Protein AF-A0A8C0MX47-F1 (afdb_monomer)

Foldseek 3Di:
DDDDDDDPPVVVVVVVVVVVVPPPPLPAQDCVLAQAAFFADFFDPDDAAAPALRVLRVHWRGDNLQLVLLPDCQRPVASEHPQQVHDADPQLSLLSSLVSSCQRTPSLQRLQWDADPDPRGRIAGAAQAAEQVSLQSNCVSQQAPKDQALEQQDDFDCPVVYGHRDPPTDIDGPCVSQVDSQSNVCRHHPRSHGHADADADDDSVLSSVSSSCVSVVHDDDDRPHHHDDDRSPPRDD

Solvent-accessible surface area (backbone atoms only — not comparable to full-atom values): 13364 Å² total; per-residue (Å²): 141,83,89,86,90,80,74,69,67,66,56,58,56,53,58,58,52,58,65,64,69,62,64,75,77,72,75,68,56,54,68,81,36,49,76,32,58,68,65,40,90,67,47,52,95,75,68,64,66,32,93,45,63,55,93,32,30,92,56,29,15,30,41,53,68,53,38,56,34,56,74,40,79,64,17,77,89,73,33,45,50,73,44,61,50,48,85,54,46,69,71,26,50,51,46,59,38,43,50,48,37,48,72,44,18,43,24,62,51,31,76,25,55,41,81,42,101,48,100,78,33,52,40,44,60,42,54,40,37,31,19,37,68,59,38,45,50,45,39,61,48,27,35,84,30,50,33,54,65,48,42,73,74,58,82,60,34,50,90,82,69,35,54,33,70,37,88,96,54,59,70,38,41,31,41,80,58,24,80,43,36,52,48,39,52,21,30,33,56,70,36,30,27,30,71,28,86,12,81,46,81,43,53,72,64,34,47,45,50,51,31,32,30,54,74,72,75,40,80,89,82,64,68,86,44,66,16,56,53,68,58,85,70,70,77,63,134

Secondary structure (DSSP, 8-state):
----SSSSHHHHHHHHHHHHS-----PPP-GGGSS----STTB-SS----SSSGGGTTS-SB-HHHHHHHTSSEETTTTEES-BTBPPPHHHHHHHHHHHHHHHH-TT-GGGEEEEEETTEEEEE--EEE-HHHHHHHHHHHTTSEES-S-SSS--B-TTSS-BPPTT---EEHHHH-SSHHHHHHHTTTSSEEE-------SHHHHHHHHHHHHTT----STTS--S---TTTS--

Nearest PDB structures (foldseek):
  4kn2-assembly1_A  TM=9.547E-01  e=7.426E-31  Homo sapiens
  4lrh-assembly4_D  TM=9.249E-01  e=1.023E-27  Homo sapiens
  5jka-assembly2_A  TM=9.043E-01  e=1.602E-23  Homo sapiens
  4kmx-assembly1_A  TM=8.209E-01  e=1.414E-23  Homo sapiens
  4km7-assembly2_B  TM=8.304E-01  e=2.997E-22  Homo sapiens

Sequence (237 aa):
MDGHGLASDTMLLAWVAALWGAQSRIPGPRMDLLNICMDTKHHKTKPFSPTQCTPWRKKACCTVSTSQELHKDTSRLYNFTWDHCGKMEPACKRHFIQDNCLYECSPNLGPWIQEVNQSWRKERILHVPLCREDCEQWWQDCRTSYTCKSNWHRGWNWTSGVNKCPARTTCRTYEAYFPTPAALCEGIWDHSYKFDPAQGNPNEEVVRFYAGARNAGVMPQGIENPCVSCVLQIMWP

InterPro domains:
  IPR004269 Folate receptor [PTHR10517] (11-198)
  IPR018143 Folate receptor-like [PF03024] (37-197)

Organism: Canis lupus familiaris (NCBI:txid9615)

pLDDT: mean 75.38, std 19.86, range [32.97, 98.44]

Structure (mmCIF, N/CA/C/O backbone):
data_AF-A0A8C0MX47-F1
#
_entry.id   AF-A0A8C0MX47-F1
#
loop_
_atom_site.group_PDB
_atom_site.id
_atom_site.type_symbol
_atom_site.label_atom_id
_atom_site.label_alt_id
_atom_site.label_comp_id
_atom_site.label_asym_id
_atom_site.label_entity_id
_atom_site.label_seq_id
_atom_site.pdbx_PDB_ins_code
_atom_site.Cartn_x
_atom_site.Cartn_y
_atom_site.Cartn_z
_atom_site.occupancy
_atom_site.B_iso_or_equiv
_atom_site.auth_seq_id
_atom_site.auth_comp_id
_atom_site.auth_asym_id
_atom_site.auth_atom_id
_atom_site.pdbx_PDB_model_num
ATOM 1 N N . MET A 1 1 ? 37.010 -42.514 -68.441 1.00 37.75 1 MET A N 1
ATOM 2 C CA . MET A 1 1 ? 35.546 -42.711 -68.359 1.00 37.75 1 MET A CA 1
ATOM 3 C C . MET A 1 1 ? 35.206 -42.650 -66.893 1.00 37.75 1 MET A C 1
ATOM 5 O O . MET A 1 1 ? 35.122 -43.659 -66.207 1.00 37.75 1 MET A O 1
ATOM 9 N N . ASP A 1 2 ? 35.180 -41.408 -66.437 1.00 38.22 2 ASP A N 1
ATOM 10 C CA . ASP A 1 2 ? 34.853 -40.979 -65.092 1.00 38.22 2 ASP A CA 1
ATOM 11 C C . ASP A 1 2 ? 33.337 -40.886 -64.939 1.00 38.22 2 ASP A C 1
ATOM 13 O O . ASP A 1 2 ? 32.630 -40.636 -65.917 1.00 38.22 2 ASP A O 1
ATOM 17 N N . GLY A 1 3 ? 32.862 -40.990 -63.697 1.00 42.44 3 GLY A N 1
ATOM 18 C CA . GLY A 1 3 ? 31.619 -40.324 -63.317 1.00 42.44 3 GLY A CA 1
ATOM 19 C C . GLY A 1 3 ? 30.583 -41.169 -62.589 1.00 42.44 3 GLY A C 1
ATOM 20 O O . GLY A 1 3 ? 29.439 -41.197 -63.017 1.00 42.44 3 GLY A O 1
ATOM 21 N N . HIS A 1 4 ? 30.921 -41.768 -61.447 1.00 44.41 4 HIS A N 1
ATOM 22 C CA . HIS A 1 4 ? 29.909 -42.098 -60.438 1.00 44.41 4 HIS A CA 1
ATOM 23 C C . HIS A 1 4 ? 30.460 -41.837 -59.039 1.00 44.41 4 HIS A C 1
ATOM 25 O O . HIS A 1 4 ? 31.264 -42.608 -58.530 1.00 44.41 4 HIS A O 1
ATOM 31 N N . GLY A 1 5 ? 30.007 -40.751 -58.412 1.00 49.03 5 GLY A N 1
ATOM 32 C CA . GLY A 1 5 ? 30.217 -40.539 -56.981 1.00 49.03 5 GLY A CA 1
ATOM 33 C C . GLY A 1 5 ? 30.483 -39.092 -56.616 1.00 49.03 5 GLY A C 1
ATOM 34 O O . GLY A 1 5 ? 31.607 -38.775 -56.273 1.00 49.03 5 GLY A O 1
ATOM 35 N N . LEU A 1 6 ? 29.474 -38.217 -56.703 1.00 47.56 6 LEU A N 1
ATOM 36 C CA . LEU A 1 6 ? 29.512 -36.891 -56.054 1.00 47.56 6 LEU A CA 1
ATOM 37 C C . LEU A 1 6 ? 28.140 -36.188 -55.962 1.00 47.56 6 LEU A C 1
ATOM 39 O O . LEU A 1 6 ? 28.082 -34.991 -55.705 1.00 47.56 6 LEU A O 1
ATOM 43 N N . ALA A 1 7 ? 27.024 -36.902 -56.162 1.00 49.19 7 ALA A N 1
ATOM 44 C CA . ALA A 1 7 ? 25.687 -36.290 -56.146 1.00 49.19 7 ALA A CA 1
ATOM 45 C C . ALA A 1 7 ? 24.857 -36.592 -54.882 1.00 49.19 7 ALA A C 1
ATOM 47 O O . ALA A 1 7 ? 23.882 -35.894 -54.628 1.00 49.19 7 ALA A O 1
ATOM 48 N N . SER A 1 8 ? 25.216 -37.607 -54.083 1.00 47.72 8 SER A N 1
ATOM 49 C CA . SER A 1 8 ? 24.382 -38.030 -52.941 1.00 47.72 8 SER A CA 1
ATOM 50 C C . SER A 1 8 ? 24.796 -37.416 -51.598 1.00 47.72 8 SER A C 1
ATOM 52 O O . SER A 1 8 ? 23.953 -37.280 -50.715 1.00 47.72 8 SER A O 1
ATOM 54 N N . ASP A 1 9 ? 26.061 -37.013 -51.445 1.00 47.75 9 ASP A N 1
ATOM 55 C CA . ASP A 1 9 ? 26.598 -36.493 -50.174 1.00 47.75 9 ASP A CA 1
ATOM 56 C C . ASP A 1 9 ? 26.332 -34.992 -49.971 1.00 47.75 9 ASP A C 1
ATOM 58 O O . ASP A 1 9 ? 26.238 -34.500 -48.847 1.00 47.75 9 ASP A O 1
ATOM 62 N N . THR A 1 10 ? 26.135 -34.248 -51.060 1.00 47.66 10 THR A N 1
ATOM 63 C CA . THR A 1 10 ? 25.804 -32.817 -51.013 1.00 47.66 10 THR A CA 1
ATOM 64 C C . THR A 1 10 ? 24.350 -32.561 -50.618 1.00 47.66 10 THR A C 1
ATOM 66 O O . THR A 1 10 ? 24.067 -31.531 -50.008 1.00 47.66 10 THR A O 1
ATOM 69 N N . MET A 1 11 ? 23.428 -33.497 -50.883 1.00 47.53 11 MET A N 1
ATOM 70 C CA . MET A 1 11 ? 22.043 -33.375 -50.412 1.00 47.53 11 MET A CA 1
ATOM 71 C C . MET A 1 11 ? 21.935 -33.598 -48.901 1.00 47.53 11 MET A C 1
ATOM 73 O O . MET A 1 11 ? 21.255 -32.822 -48.242 1.00 47.53 11 MET A O 1
ATOM 77 N N . LEU A 1 12 ? 22.62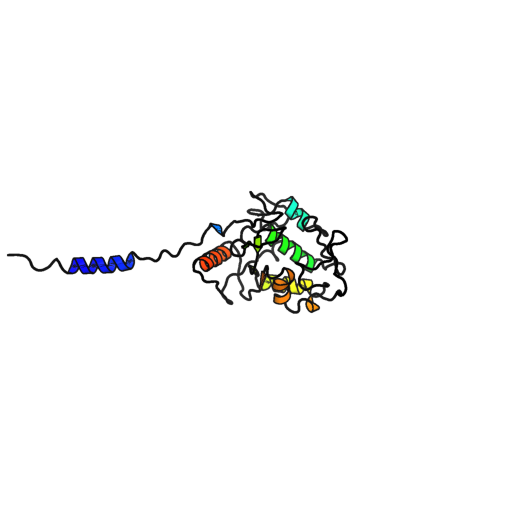2 -34.589 -48.324 1.00 47.66 12 LEU A N 1
ATOM 78 C CA . LEU A 1 12 ? 22.519 -34.905 -46.889 1.00 47.66 12 LEU A CA 1
ATOM 79 C C . LEU A 1 12 ? 23.051 -33.785 -45.981 1.00 47.66 12 LEU A C 1
ATOM 81 O O . LEU A 1 12 ? 22.435 -33.489 -44.957 1.00 47.66 12 LEU A O 1
ATOM 85 N N . LEU A 1 13 ? 24.120 -33.089 -46.378 1.00 45.38 13 LEU A N 1
ATOM 86 C CA . LEU A 1 13 ? 24.657 -31.958 -45.608 1.00 45.38 13 LEU A CA 1
ATOM 87 C C . LEU A 1 13 ? 23.742 -30.718 -45.632 1.00 45.38 13 LEU A C 1
ATOM 89 O O . LEU A 1 13 ? 23.739 -29.939 -44.677 1.00 45.38 13 LEU A O 1
ATOM 93 N N . ALA A 1 14 ? 22.910 -30.557 -46.667 1.00 46.16 14 ALA A N 1
ATOM 94 C CA . ALA A 1 14 ? 21.944 -29.460 -46.748 1.00 46.16 14 ALA A CA 1
ATOM 95 C C . ALA A 1 14 ? 20.752 -29.640 -45.783 1.00 46.16 14 ALA A C 1
ATOM 97 O O . ALA A 1 14 ? 20.232 -28.654 -45.258 1.00 46.16 14 ALA A O 1
ATOM 98 N N . TRP A 1 15 ? 20.354 -30.883 -45.484 1.00 40.69 15 TRP A N 1
ATOM 99 C CA . TRP A 1 15 ? 19.255 -31.169 -44.549 1.00 40.69 15 TRP A CA 1
ATOM 100 C C . TRP A 1 15 ? 19.654 -30.985 -43.078 1.00 40.69 15 TRP A C 1
ATOM 102 O O . TRP A 1 15 ? 18.843 -30.512 -42.282 1.00 40.69 15 TRP A O 1
ATOM 112 N N . VAL A 1 16 ? 20.907 -31.275 -42.709 1.00 47.09 16 VAL A N 1
ATOM 113 C CA . VAL A 1 16 ? 21.393 -31.076 -41.328 1.00 47.09 16 VAL A CA 1
ATOM 114 C C . VAL A 1 16 ? 21.589 -29.584 -41.015 1.00 47.09 16 VAL A C 1
ATOM 116 O O . VAL A 1 16 ? 21.262 -29.134 -39.919 1.00 47.09 16 VAL A O 1
ATOM 119 N N . ALA A 1 17 ? 22.019 -28.778 -41.994 1.00 45.94 17 ALA A N 1
ATOM 120 C CA . ALA A 1 17 ? 22.137 -27.326 -41.832 1.00 45.94 17 ALA A CA 1
ATOM 121 C C . ALA A 1 17 ? 20.769 -26.621 -41.702 1.00 45.94 17 ALA A C 1
ATOM 123 O O . ALA A 1 17 ? 20.643 -25.645 -40.959 1.00 45.94 17 ALA A O 1
ATOM 124 N N . ALA A 1 18 ? 19.723 -27.137 -42.359 1.00 45.03 18 ALA A N 1
ATOM 125 C CA . ALA A 1 18 ? 18.362 -26.609 -42.238 1.00 45.03 18 ALA A CA 1
ATOM 126 C C . ALA A 1 18 ? 17.734 -26.865 -40.852 1.00 45.03 18 ALA A C 1
ATOM 128 O O . ALA A 1 18 ? 16.907 -26.073 -40.402 1.00 45.03 18 ALA A O 1
ATOM 129 N N . LEU A 1 19 ? 18.166 -27.915 -40.142 1.00 42.53 19 LEU A N 1
ATOM 130 C CA . LEU A 1 19 ? 17.715 -28.222 -38.778 1.00 42.53 19 LEU A CA 1
ATOM 131 C C . LEU A 1 19 ? 18.460 -27.425 -37.691 1.00 42.53 19 LEU A C 1
ATOM 133 O O . LEU A 1 19 ? 17.925 -27.265 -36.597 1.00 42.53 19 LEU A O 1
ATOM 137 N N . TRP A 1 20 ? 19.636 -26.857 -37.989 1.00 39.84 20 TRP A N 1
ATOM 138 C CA . TRP A 1 20 ? 20.325 -25.902 -37.100 1.00 39.84 20 TRP A CA 1
ATOM 139 C C . TRP A 1 20 ? 20.016 -24.427 -37.398 1.00 39.84 20 TRP A C 1
ATOM 141 O O . TRP A 1 20 ? 20.212 -23.575 -36.534 1.00 39.84 20 TRP A O 1
ATOM 151 N N . GLY A 1 21 ? 19.492 -24.106 -38.586 1.00 37.97 21 GLY A N 1
ATOM 152 C CA . 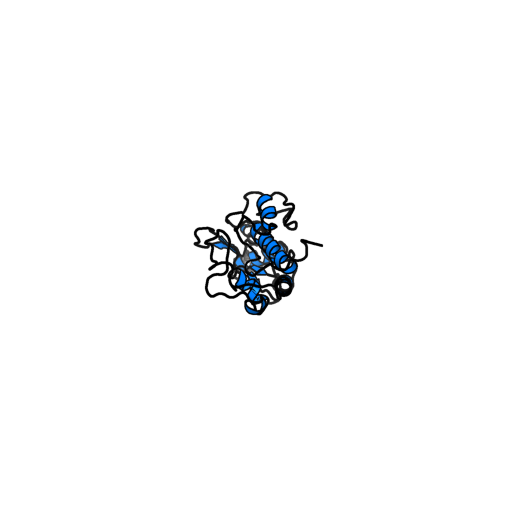GLY A 1 21 ? 19.060 -22.748 -38.942 1.00 37.97 21 GLY A CA 1
ATOM 153 C C . GLY A 1 21 ? 17.737 -22.315 -38.297 1.00 37.97 21 GLY A C 1
ATOM 154 O O . GLY A 1 21 ? 17.448 -21.121 -38.217 1.00 37.97 21 GLY A O 1
ATOM 155 N N . ALA A 1 22 ? 16.950 -23.265 -37.790 1.00 43.25 22 ALA A N 1
ATOM 156 C CA . ALA A 1 22 ? 15.741 -23.008 -37.019 1.00 43.25 22 ALA A CA 1
ATOM 157 C C . ALA A 1 22 ? 16.049 -22.978 -35.515 1.00 43.25 22 ALA A C 1
ATOM 159 O O . ALA A 1 22 ? 15.420 -23.672 -34.720 1.00 43.25 22 ALA A O 1
ATOM 160 N N . GLN A 1 23 ? 17.006 -22.143 -35.098 1.00 43.66 23 GLN A N 1
ATOM 161 C CA . GLN A 1 23 ? 16.988 -21.669 -33.721 1.00 43.66 23 GLN A CA 1
ATOM 162 C C . GLN A 1 23 ? 15.690 -20.873 -33.582 1.00 43.66 23 GLN A C 1
ATOM 164 O O . GLN A 1 23 ? 15.600 -19.739 -34.060 1.00 43.66 23 GLN A O 1
ATOM 169 N N . SER A 1 24 ? 14.663 -21.487 -32.986 1.00 38.56 24 SER A N 1
ATOM 170 C CA . SER A 1 24 ? 13.480 -20.787 -32.500 1.00 38.56 24 SER A CA 1
ATOM 171 C C . SER A 1 24 ? 13.981 -19.526 -31.814 1.00 38.56 24 SER A C 1
ATOM 173 O O . SER A 1 24 ? 14.659 -19.609 -30.787 1.00 38.56 24 SER A O 1
ATOM 175 N N . ARG A 1 25 ? 13.744 -18.360 -32.427 1.00 42.81 25 ARG A N 1
ATOM 176 C CA . ARG A 1 25 ? 14.038 -17.081 -31.790 1.00 42.81 25 ARG A CA 1
ATOM 177 C C . ARG A 1 25 ? 13.108 -17.025 -30.593 1.00 42.81 25 ARG A C 1
ATOM 179 O O . ARG A 1 25 ? 11.962 -16.615 -30.739 1.00 42.81 25 ARG A O 1
ATOM 186 N N . ILE A 1 26 ? 13.576 -17.490 -29.438 1.00 45.94 26 ILE A N 1
ATOM 187 C CA . ILE A 1 26 ? 12.956 -17.151 -28.166 1.00 45.94 26 ILE A CA 1
ATOM 188 C C . ILE A 1 26 ? 12.939 -15.623 -28.181 1.00 45.94 26 ILE A C 1
ATOM 190 O O . ILE A 1 26 ? 14.017 -15.025 -28.295 1.00 45.94 26 ILE A O 1
ATOM 194 N N . PRO A 1 27 ? 11.762 -14.973 -28.195 1.00 43.31 27 PRO A N 1
ATOM 195 C CA . PRO A 1 27 ? 11.710 -13.527 -28.126 1.00 43.31 27 PRO A CA 1
ATOM 196 C C . PRO A 1 27 ? 12.496 -13.129 -26.880 1.00 43.31 27 PRO A C 1
ATOM 198 O O . PRO A 1 27 ? 12.182 -13.589 -25.782 1.00 43.31 27 PRO A O 1
ATOM 201 N N . GLY A 1 28 ? 13.559 -12.340 -27.051 1.00 48.31 28 GLY A N 1
ATOM 202 C CA . GLY A 1 28 ? 14.305 -11.812 -25.912 1.00 48.31 28 GLY A CA 1
ATOM 203 C C . GLY A 1 28 ? 13.355 -11.095 -24.940 1.00 48.31 28 GLY A C 1
ATOM 204 O O . GLY A 1 28 ? 12.258 -10.690 -25.348 1.00 48.31 28 GLY A O 1
ATOM 205 N N . PRO A 1 29 ? 13.731 -10.934 -23.657 1.00 47.16 29 PRO A N 1
ATOM 206 C CA . PRO A 1 29 ? 12.912 -10.200 -22.700 1.00 47.16 29 PRO A CA 1
ATOM 207 C C . PRO A 1 29 ? 12.562 -8.839 -23.298 1.00 47.16 29 PRO A C 1
ATOM 209 O O . PRO A 1 29 ? 13.426 -8.102 -23.782 1.00 47.16 29 PRO A O 1
ATOM 212 N N . ARG A 1 30 ? 11.265 -8.547 -23.342 1.00 50.47 30 ARG A N 1
ATOM 213 C CA . ARG A 1 30 ? 10.762 -7.346 -23.991 1.00 50.47 30 ARG A CA 1
ATOM 214 C C . ARG A 1 30 ? 11.125 -6.185 -23.062 1.00 50.47 30 ARG A C 1
ATOM 216 O O . ARG A 1 30 ? 10.677 -6.107 -21.920 1.00 50.47 30 ARG A O 1
ATOM 223 N N . MET A 1 31 ? 12.060 -5.351 -23.518 1.00 51.78 31 MET A N 1
ATOM 224 C CA . MET A 1 31 ? 12.597 -4.214 -22.756 1.00 51.78 31 MET A CA 1
ATOM 225 C C . MET A 1 31 ? 11.537 -3.132 -22.483 1.00 51.78 31 MET A C 1
ATOM 227 O O . MET A 1 31 ? 11.804 -2.210 -21.722 1.00 51.78 31 MET A O 1
ATOM 231 N N . ASP A 1 32 ? 10.351 -3.249 -2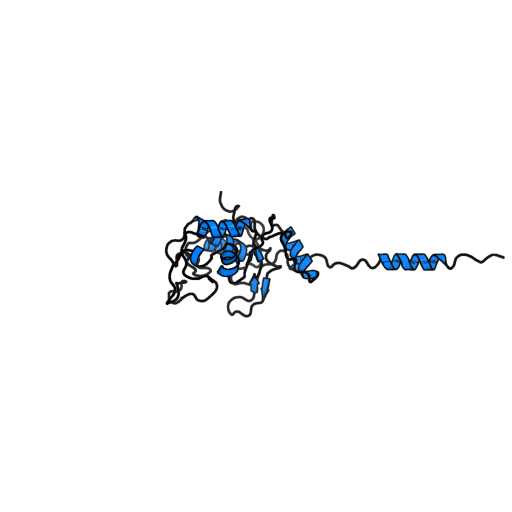3.085 1.00 63.88 32 ASP A N 1
ATOM 232 C CA . ASP A 1 32 ? 9.178 -2.386 -22.915 1.00 63.88 32 ASP A CA 1
ATOM 233 C C . ASP A 1 32 ? 8.450 -2.580 -21.572 1.00 63.88 32 ASP A C 1
ATOM 235 O O . ASP A 1 32 ? 7.684 -1.706 -21.193 1.00 63.88 32 ASP A O 1
ATOM 239 N N . LEU A 1 33 ? 8.690 -3.672 -20.833 1.00 64.88 33 LEU A N 1
ATOM 240 C CA . LEU A 1 33 ? 8.148 -3.886 -19.476 1.00 64.88 33 LEU A CA 1
ATOM 241 C C . LEU A 1 33 ? 9.129 -3.497 -18.360 1.00 64.88 33 LEU A C 1
ATOM 243 O O . LEU A 1 33 ? 8.779 -3.492 -17.180 1.00 64.88 33 LEU A O 1
ATOM 247 N N . LEU A 1 34 ? 10.371 -3.184 -18.723 1.00 66.19 34 LEU A N 1
ATOM 248 C CA . LEU A 1 34 ? 11.392 -2.685 -17.812 1.00 66.19 34 LEU A CA 1
ATOM 249 C C . LEU A 1 34 ? 11.414 -1.165 -17.893 1.00 66.19 34 LEU A C 1
ATOM 251 O O . LEU A 1 34 ? 11.368 -0.594 -18.976 1.00 66.19 34 LEU A O 1
ATOM 255 N N . ASN A 1 35 ? 11.610 -0.505 -16.755 1.00 72.25 35 ASN A N 1
ATOM 256 C CA . ASN A 1 35 ? 11.810 0.940 -16.701 1.00 72.25 35 ASN A CA 1
ATOM 257 C C . ASN A 1 35 ? 10.606 1.769 -17.163 1.00 72.25 35 ASN A C 1
ATOM 259 O O . ASN A 1 35 ? 10.786 2.852 -17.725 1.00 72.25 35 ASN A O 1
ATOM 263 N N . ILE A 1 36 ? 9.403 1.266 -16.903 1.00 77.19 36 ILE A N 1
ATOM 264 C CA . ILE A 1 36 ? 8.151 1.945 -17.222 1.00 77.19 36 ILE A CA 1
ATOM 265 C C . ILE A 1 36 ? 7.455 2.425 -15.958 1.00 77.19 36 ILE A C 1
ATOM 267 O O . ILE A 1 36 ? 7.529 1.798 -14.901 1.00 77.19 36 ILE A O 1
ATOM 271 N N . CYS A 1 37 ? 6.778 3.558 -16.089 1.00 80.62 37 CYS A N 1
ATOM 272 C CA . CYS A 1 37 ? 5.932 4.121 -15.054 1.00 80.62 37 CYS A CA 1
ATOM 273 C C . CYS A 1 37 ? 4.479 3.901 -15.457 1.00 80.62 37 CYS A C 1
ATOM 275 O O . CYS A 1 37 ? 4.102 4.231 -16.578 1.00 80.62 37 CYS A O 1
ATOM 277 N N . MET A 1 38 ? 3.691 3.354 -14.540 1.00 80.06 38 MET A N 1
ATOM 278 C CA . MET A 1 38 ? 2.239 3.237 -14.682 1.00 80.06 38 MET A CA 1
ATOM 279 C C . MET A 1 38 ? 1.583 4.613 -14.877 1.00 80.06 38 MET A C 1
ATOM 281 O O . MET A 1 38 ? 1.978 5.580 -14.223 1.00 80.06 38 MET A O 1
ATOM 285 N N . ASP A 1 39 ? 0.575 4.701 -15.750 1.00 72.94 39 ASP A N 1
ATOM 286 C CA . ASP A 1 39 ? -0.235 5.910 -15.960 1.00 72.94 39 ASP A CA 1
ATOM 287 C C . ASP A 1 39 ? -1.231 6.068 -14.802 1.00 72.94 39 ASP A C 1
ATOM 289 O O . ASP A 1 39 ? -2.410 5.688 -14.872 1.00 72.94 39 ASP A O 1
ATOM 293 N N . THR A 1 40 ? -0.731 6.603 -13.685 1.00 64.06 40 THR A N 1
ATOM 294 C CA . THR A 1 40 ? -1.570 6.996 -12.553 1.00 64.06 40 THR A CA 1
ATOM 295 C C . THR A 1 40 ? -1.334 8.436 -12.125 1.00 64.06 40 THR A C 1
ATOM 297 O O . THR A 1 40 ? -0.474 9.143 -12.646 1.00 64.06 40 THR A O 1
ATOM 300 N N . LYS A 1 41 ? -2.150 8.888 -11.170 1.00 69.12 41 LYS A N 1
ATOM 301 C CA . LYS A 1 41 ? -2.321 10.291 -10.785 1.00 69.12 41 LYS A CA 1
ATOM 302 C C . LYS A 1 41 ? -1.014 11.046 -10.486 1.00 69.12 41 LYS A C 1
ATOM 304 O O . LYS A 1 41 ? -0.997 12.261 -10.662 1.00 69.12 41 LYS A O 1
ATOM 309 N N . HIS A 1 42 ? 0.044 10.366 -10.028 1.00 71.94 42 HIS A N 1
ATOM 310 C CA . HIS A 1 42 ? 1.250 11.011 -9.485 1.00 71.94 42 HIS A CA 1
ATOM 311 C C . HIS A 1 42 ? 2.583 10.564 -10.122 1.00 71.94 42 HIS A C 1
ATOM 313 O O . HIS A 1 42 ? 3.647 10.988 -9.652 1.00 71.94 42 HIS A O 1
ATOM 319 N N . HIS A 1 43 ? 2.552 9.767 -11.198 1.00 58.66 43 HIS A N 1
ATOM 320 C CA . HIS A 1 43 ? 3.753 9.282 -11.898 1.00 58.66 43 HIS A CA 1
ATOM 321 C C . HIS A 1 43 ? 4.324 10.343 -12.869 1.00 58.66 43 HIS A C 1
ATOM 323 O O . HIS A 1 43 ? 3.604 11.120 -13.492 1.00 58.66 43 HIS A O 1
ATOM 329 N N . LYS A 1 44 ? 5.655 10.413 -12.980 1.00 58.28 44 LYS A N 1
ATOM 330 C CA . LYS A 1 44 ? 6.428 11.362 -13.806 1.00 58.28 44 LYS A CA 1
ATOM 331 C C . LYS A 1 44 ? 6.619 10.889 -15.249 1.00 58.28 44 LYS A C 1
ATOM 333 O O . LYS A 1 44 ? 6.654 9.699 -15.530 1.00 58.28 44 LYS A O 1
ATOM 338 N N . THR A 1 45 ? 6.976 11.841 -16.117 1.00 48.03 45 THR A N 1
ATOM 339 C CA . THR A 1 45 ? 7.513 11.613 -17.473 1.00 48.03 45 THR A CA 1
ATOM 340 C C . THR A 1 45 ? 9.053 11.587 -17.581 1.00 48.03 45 THR A C 1
ATOM 342 O O . THR A 1 45 ? 9.549 11.020 -18.551 1.00 48.03 45 THR A O 1
ATOM 345 N N . LYS A 1 46 ? 9.843 12.148 -16.635 1.00 35.06 46 LYS A N 1
ATOM 346 C CA . LYS A 1 46 ? 11.332 12.024 -16.594 1.00 35.06 46 LYS A CA 1
ATOM 347 C C . LYS A 1 46 ? 11.944 12.098 -15.172 1.00 35.06 46 LYS A C 1
ATOM 349 O O . LYS A 1 46 ? 11.404 12.819 -14.333 1.00 35.06 46 LYS A O 1
ATOM 354 N N . PRO A 1 47 ? 13.083 11.423 -14.882 1.00 36.19 47 PRO A N 1
ATOM 355 C CA . PRO A 1 47 ? 13.564 11.180 -13.509 1.00 36.19 47 PRO A CA 1
ATOM 356 C C . PRO A 1 47 ? 14.423 12.312 -12.897 1.00 36.19 47 PRO A C 1
ATOM 358 O O . PRO A 1 47 ? 15.214 12.940 -13.591 1.00 36.19 47 PRO A O 1
ATOM 361 N N . PHE A 1 48 ? 14.330 12.503 -11.568 1.00 44.44 48 PHE A N 1
ATOM 362 C CA . PHE A 1 48 ? 15.307 13.229 -10.724 1.00 44.44 48 PHE A CA 1
ATOM 363 C C . PHE A 1 48 ? 15.200 12.764 -9.257 1.00 44.44 48 PHE A C 1
ATOM 365 O O . PHE A 1 48 ? 14.128 12.342 -8.821 1.00 44.44 48 PHE A O 1
ATOM 372 N N . SER A 1 49 ? 16.309 12.876 -8.525 1.00 40.25 49 SER A N 1
ATOM 373 C CA . SER A 1 49 ? 16.594 12.327 -7.191 1.00 40.25 49 SER A CA 1
ATOM 374 C C . SER A 1 49 ? 15.681 12.857 -6.057 1.00 40.25 49 SER A C 1
ATOM 376 O O . SER A 1 49 ? 15.814 14.028 -5.690 1.00 40.25 49 SER A O 1
ATOM 378 N N . PRO A 1 50 ? 14.845 12.022 -5.409 1.00 49.94 50 PRO A N 1
ATOM 379 C CA . PRO A 1 50 ? 14.127 12.365 -4.188 1.00 49.94 50 PRO A CA 1
ATOM 380 C C . PRO A 1 50 ? 15.006 12.210 -2.927 1.00 49.94 50 PRO A C 1
ATOM 382 O O . PRO A 1 50 ? 15.940 11.407 -2.893 1.00 49.94 50 PRO A O 1
ATOM 385 N N . THR A 1 51 ? 14.722 13.001 -1.884 1.00 54.50 51 THR A N 1
ATOM 386 C CA . THR A 1 51 ? 15.422 12.952 -0.580 1.00 54.50 51 THR A CA 1
ATOM 387 C C . THR A 1 51 ? 14.875 11.876 0.361 1.00 54.50 51 THR A C 1
ATOM 389 O O . THR A 1 51 ? 15.576 11.446 1.269 1.00 54.50 51 THR A O 1
ATOM 392 N N . GLN A 1 52 ? 13.642 11.430 0.118 1.00 62.22 52 GLN A N 1
ATOM 393 C CA . GLN A 1 52 ? 12.922 10.364 0.819 1.00 62.22 52 GLN A CA 1
ATOM 394 C C . GLN A 1 52 ? 12.447 9.339 -0.235 1.00 62.22 52 GLN A C 1
ATOM 396 O O . GLN A 1 52 ? 12.294 9.723 -1.394 1.00 62.22 52 GLN A O 1
ATOM 401 N N . CYS A 1 53 ? 12.273 8.056 0.106 1.00 76.62 53 CYS A N 1
ATOM 402 C CA . CYS A 1 53 ? 12.261 6.936 -0.866 1.00 76.62 53 CYS A CA 1
ATOM 403 C C . CYS A 1 53 ? 13.627 6.744 -1.582 1.00 76.62 53 CYS A C 1
ATOM 405 O O . CYS A 1 53 ? 13.713 6.631 -2.808 1.00 76.62 53 CYS A O 1
ATOM 407 N N . THR A 1 54 ? 14.728 6.757 -0.823 1.00 70.25 54 THR A N 1
ATOM 408 C CA 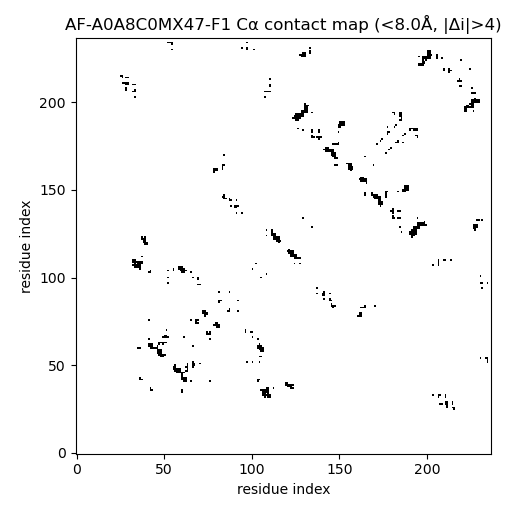. THR A 1 54 ? 16.111 6.783 -1.341 1.00 70.25 54 THR A CA 1
ATOM 409 C C . THR A 1 54 ? 16.535 5.607 -2.237 1.00 70.25 54 THR A C 1
ATOM 411 O O . THR A 1 54 ? 17.380 5.850 -3.107 1.00 70.25 54 THR A O 1
ATOM 414 N N . PRO A 1 55 ? 15.963 4.386 -2.149 1.00 73.75 55 PRO A N 1
ATOM 415 C CA . PRO A 1 55 ? 16.341 3.294 -3.050 1.00 73.75 55 PRO A CA 1
ATOM 416 C C . PRO A 1 55 ? 16.080 3.601 -4.529 1.00 73.75 55 PRO A C 1
ATOM 418 O O . PRO A 1 55 ? 16.810 3.129 -5.396 1.00 73.75 55 PRO A O 1
ATOM 421 N N . TRP A 1 56 ? 15.125 4.485 -4.831 1.00 74.31 56 TRP A N 1
ATOM 422 C CA . TRP A 1 56 ? 14.788 4.878 -6.204 1.00 74.31 56 TRP A CA 1
ATOM 423 C C . TRP A 1 56 ? 15.472 6.173 -6.657 1.00 74.31 56 TRP A C 1
ATOM 425 O O . TRP A 1 56 ? 15.155 6.729 -7.707 1.00 74.31 56 TRP A O 1
ATOM 435 N N . ARG A 1 57 ? 16.463 6.674 -5.909 1.00 68.81 57 ARG A N 1
ATOM 436 C CA . ARG A 1 57 ? 17.068 7.992 -6.163 1.00 68.81 57 ARG A CA 1
ATOM 437 C C . ARG A 1 57 ? 17.715 8.157 -7.534 1.00 68.81 57 ARG A C 1
ATOM 439 O O . ARG A 1 57 ? 17.724 9.260 -8.077 1.00 68.81 57 ARG A O 1
ATOM 446 N N . LYS A 1 58 ? 18.225 7.066 -8.104 1.00 70.06 58 LYS A N 1
ATOM 447 C CA . LYS A 1 58 ? 18.829 7.046 -9.445 1.00 70.06 58 LYS A CA 1
ATOM 448 C C . LYS A 1 58 ? 17.781 6.963 -10.559 1.00 70.06 58 LYS A C 1
ATOM 450 O O . LYS A 1 58 ? 18.017 7.472 -11.651 1.00 70.06 58 LYS A O 1
ATOM 455 N N . LYS A 1 59 ? 16.640 6.319 -10.293 1.00 75.12 59 LYS A N 1
ATOM 456 C CA . LYS A 1 59 ? 15.595 6.032 -11.278 1.00 75.12 59 LYS A CA 1
ATOM 457 C C . LYS A 1 59 ? 14.259 5.846 -10.561 1.00 75.12 59 LYS A C 1
ATOM 459 O O . LYS A 1 59 ? 14.029 4.807 -9.949 1.00 75.12 59 LYS A O 1
ATOM 464 N N . ALA A 1 60 ? 13.413 6.870 -10.627 1.00 82.88 60 ALA A N 1
ATOM 465 C CA . ALA A 1 60 ? 12.114 6.889 -9.968 1.00 82.88 60 ALA A CA 1
ATOM 466 C C . ALA A 1 60 ? 11.012 7.383 -10.902 1.00 82.88 60 ALA A C 1
ATOM 468 O O . ALA A 1 60 ? 11.213 8.340 -11.656 1.00 82.88 60 ALA A O 1
ATOM 469 N N . CYS A 1 61 ? 9.833 6.794 -10.749 1.00 86.94 61 CYS A N 1
ATOM 470 C CA . CYS A 1 61 ? 8.588 7.269 -11.331 1.00 86.94 61 CYS A CA 1
ATOM 471 C C . CYS A 1 61 ? 7.916 8.387 -10.521 1.00 86.94 61 CYS A C 1
ATOM 473 O O . CYS A 1 61 ? 7.063 9.079 -11.056 1.00 86.94 61 CYS A O 1
ATOM 475 N N . CYS A 1 62 ? 8.324 8.643 -9.277 1.00 83.88 62 CYS A N 1
ATOM 476 C CA . CYS A 1 62 ? 7.688 9.642 -8.413 1.00 83.88 62 CYS A CA 1
ATOM 477 C C . CYS A 1 62 ? 8.398 11.005 -8.425 1.00 83.88 62 CYS A C 1
ATOM 479 O O . CYS A 1 62 ? 9.608 11.121 -8.666 1.00 83.88 62 CYS A O 1
ATOM 481 N N . THR A 1 63 ? 7.656 12.072 -8.108 1.00 83.62 63 THR A N 1
ATOM 482 C CA . THR A 1 63 ? 8.219 13.415 -7.885 1.00 83.62 63 THR A CA 1
ATOM 483 C C . THR A 1 63 ? 8.822 13.610 -6.498 1.00 83.62 63 THR A C 1
ATOM 485 O O . THR A 1 63 ? 8.576 12.824 -5.592 1.00 83.62 63 THR A O 1
ATOM 488 N N . VAL A 1 64 ? 9.645 14.657 -6.333 1.00 80.56 64 VAL A N 1
ATOM 489 C CA . VAL A 1 64 ? 10.179 15.032 -5.010 1.00 80.56 64 VAL A CA 1
ATOM 490 C C . VAL A 1 64 ? 9.040 15.451 -4.082 1.00 80.56 64 VAL A C 1
ATOM 492 O O . VAL A 1 64 ? 9.035 15.072 -2.917 1.00 80.56 64 VAL A O 1
ATOM 495 N N . SER A 1 65 ? 8.051 16.192 -4.592 1.00 84.25 65 SER A N 1
ATOM 496 C CA . SER A 1 65 ? 6.864 16.539 -3.810 1.00 84.25 65 SER A CA 1
ATOM 497 C C . SER A 1 65 ? 6.050 15.295 -3.471 1.00 84.25 65 SER A C 1
ATOM 499 O O . SER A 1 65 ? 5.638 15.160 -2.325 1.00 84.25 65 SER A O 1
ATOM 501 N N . THR A 1 66 ? 5.889 14.352 -4.409 1.00 87.06 66 THR A N 1
ATOM 502 C CA . THR A 1 66 ? 5.249 13.055 -4.133 1.00 87.06 66 THR A CA 1
ATOM 503 C C . THR A 1 66 ? 5.977 12.344 -2.995 1.00 87.06 66 THR A C 1
ATOM 505 O O . THR A 1 66 ? 5.360 12.021 -1.985 1.00 87.06 66 THR A O 1
ATOM 508 N N . SER A 1 67 ? 7.298 12.162 -3.090 1.00 84.38 67 SER A N 1
ATOM 509 C CA . SER A 1 67 ? 8.038 11.440 -2.052 1.00 84.38 67 SER A CA 1
ATOM 510 C C . SER A 1 67 ? 8.006 12.140 -0.689 1.00 84.38 67 SER A C 1
ATOM 512 O O . SER A 1 67 ? 7.934 11.465 0.335 1.00 84.38 67 SER A O 1
ATOM 514 N N . GLN A 1 68 ? 7.989 13.476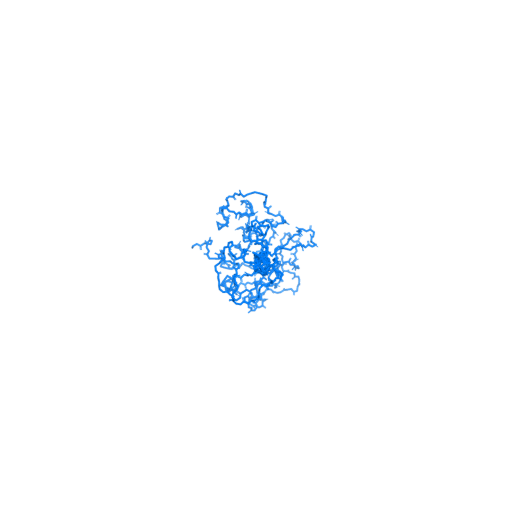 -0.645 1.00 83.94 68 GLN A N 1
ATOM 515 C CA . GLN A 1 68 ? 7.817 14.238 0.596 1.00 83.94 68 GLN A CA 1
ATOM 516 C C . GLN A 1 68 ? 6.413 14.088 1.191 1.00 83.94 68 GLN A C 1
ATOM 518 O O . GLN A 1 68 ? 6.277 13.923 2.401 1.00 83.94 68 GLN A O 1
ATOM 523 N N . GLU A 1 69 ? 5.368 14.148 0.364 1.00 86.56 69 GLU A N 1
ATOM 524 C CA . GLU A 1 69 ? 3.981 13.990 0.809 1.00 86.56 69 GLU A CA 1
ATOM 525 C C . GLU A 1 69 ? 3.701 12.587 1.352 1.00 86.56 69 GLU A C 1
ATOM 527 O O . GLU A 1 69 ? 2.897 12.453 2.271 1.00 86.56 69 GLU A O 1
ATOM 532 N N . LEU A 1 70 ? 4.352 11.547 0.821 1.00 86.75 70 LEU A N 1
ATOM 533 C CA . LEU A 1 70 ? 4.191 10.168 1.299 1.00 86.75 70 LEU A CA 1
ATOM 534 C C . LEU A 1 70 ? 4.654 9.954 2.747 1.00 86.75 70 LEU A C 1
ATOM 536 O O . LEU A 1 70 ? 4.170 9.039 3.405 1.00 86.75 70 LEU A O 1
ATOM 540 N N . HIS A 1 71 ? 5.560 10.796 3.250 1.00 85.12 71 HIS A N 1
ATOM 541 C CA . HIS A 1 71 ? 6.101 10.695 4.610 1.00 85.12 71 HIS A CA 1
ATOM 542 C C . HIS A 1 71 ? 5.321 11.542 5.629 1.00 85.12 71 HIS A C 1
ATOM 544 O O . HIS A 1 71 ? 5.681 11.587 6.803 1.00 85.12 71 HIS A O 1
ATOM 550 N N . LYS A 1 72 ? 4.256 12.237 5.205 1.00 82.25 72 LYS A N 1
ATOM 551 C CA . LYS A 1 72 ? 3.389 13.009 6.107 1.00 82.25 72 LYS A CA 1
ATOM 552 C C . LYS A 1 72 ? 2.330 12.106 6.737 1.00 82.25 72 LYS A C 1
ATOM 554 O O . LYS A 1 72 ? 1.761 11.254 6.061 1.00 82.25 72 LYS A O 1
ATOM 559 N N . ASP A 1 73 ? 1.987 12.367 8.000 1.00 71.88 73 ASP A N 1
ATOM 560 C CA . ASP A 1 73 ? 0.965 11.606 8.743 1.00 71.88 73 ASP A CA 1
ATOM 561 C C . ASP A 1 73 ? -0.408 11.589 8.059 1.00 71.88 73 ASP A C 1
ATOM 563 O O . ASP A 1 73 ? -1.147 10.611 8.143 1.00 71.88 73 ASP A O 1
ATOM 567 N N . THR A 1 74 ? -0.754 12.678 7.373 1.00 73.88 74 THR A N 1
ATOM 568 C CA . THR A 1 74 ? -1.913 12.752 6.481 1.00 73.88 74 THR A CA 1
ATOM 569 C C . THR A 1 74 ? -1.436 13.281 5.140 1.00 73.88 74 THR A C 1
ATOM 571 O O . THR A 1 74 ? -1.322 14.492 4.930 1.00 73.88 74 THR A O 1
ATOM 574 N N . SER A 1 75 ? -1.098 12.358 4.244 1.00 76.25 75 SER A N 1
ATOM 575 C CA . SER A 1 75 ? -0.627 12.702 2.907 1.00 76.25 75 SER A CA 1
ATOM 576 C C . SER A 1 75 ? -1.751 13.326 2.089 1.00 76.25 75 SER A C 1
ATOM 578 O O . SER A 1 75 ? -2.830 12.742 1.951 1.00 76.25 75 SER A O 1
ATOM 580 N N . ARG A 1 76 ? -1.490 14.482 1.468 1.00 77.69 76 ARG A N 1
ATOM 581 C CA . ARG A 1 76 ? -2.459 15.118 0.560 1.00 77.69 76 ARG A CA 1
ATOM 582 C C . ARG A 1 76 ? -2.597 14.382 -0.774 1.00 77.69 76 ARG A C 1
ATOM 584 O O . ARG A 1 76 ? -3.509 14.679 -1.541 1.00 77.69 76 ARG A O 1
ATOM 591 N N . LEU A 1 77 ? -1.715 13.420 -1.065 1.00 78.81 77 LEU A N 1
ATOM 592 C CA . LEU A 1 77 ? -1.768 12.631 -2.303 1.00 78.81 77 LEU A CA 1
ATOM 593 C C . LEU A 1 77 ? -3.058 11.814 -2.398 1.00 78.81 77 LEU A C 1
ATOM 595 O O . LEU A 1 77 ? -3.670 11.741 -3.472 1.00 78.81 77 LEU A O 1
ATOM 599 N N . TYR A 1 78 ? -3.469 11.261 -1.256 1.00 80.94 78 TYR A N 1
ATOM 600 C CA . TYR A 1 78 ? -4.615 10.367 -1.120 1.00 80.94 78 TYR A CA 1
ATOM 601 C C . TYR A 1 78 ? -5.642 10.839 -0.089 1.00 80.94 78 TYR A C 1
ATOM 603 O O . TYR A 1 78 ? -6.697 10.222 0.029 1.00 80.94 78 TYR A O 1
ATOM 611 N N . ASN A 1 79 ? -5.343 11.909 0.661 1.00 88.06 79 ASN A N 1
ATOM 612 C CA . ASN A 1 79 ? -6.092 12.316 1.854 1.00 88.06 79 ASN A CA 1
ATOM 613 C C . ASN A 1 79 ? -6.340 11.137 2.809 1.00 88.06 79 ASN A C 1
ATOM 615 O O . ASN A 1 79 ? -7.393 11.029 3.439 1.00 88.06 79 ASN A O 1
ATOM 619 N N . PHE A 1 80 ? -5.364 10.232 2.879 1.00 90.19 80 PHE A N 1
ATOM 620 C CA . PHE A 1 80 ? -5.457 9.010 3.653 1.00 90.19 80 PHE A CA 1
ATOM 621 C C . PHE A 1 80 ? -4.762 9.210 4.999 1.00 90.19 80 PHE A C 1
ATOM 623 O O . PHE A 1 80 ? -3.607 9.639 5.048 1.00 90.19 80 PHE A O 1
ATOM 630 N N . THR A 1 81 ? -5.467 8.914 6.084 1.00 92.12 81 THR A N 1
ATOM 631 C CA . THR A 1 81 ? -4.911 8.793 7.427 1.00 92.12 81 THR A CA 1
ATOM 632 C C . THR A 1 81 ? -4.712 7.323 7.766 1.00 92.12 81 THR A C 1
ATOM 634 O O . THR A 1 81 ? -5.588 6.486 7.541 1.00 92.12 81 THR A O 1
ATOM 637 N N . TRP A 1 82 ? -3.545 7.031 8.330 1.00 93.19 82 TRP A N 1
ATOM 638 C CA . TRP A 1 82 ? -3.201 5.725 8.888 1.00 93.19 82 TRP A CA 1
ATOM 639 C C . TRP A 1 82 ? -3.844 5.497 10.264 1.00 93.19 82 TRP A C 1
ATOM 641 O O . TRP A 1 82 ? -3.915 4.370 10.739 1.00 93.19 82 TRP A O 1
ATOM 651 N N . ASP A 1 83 ? -4.336 6.567 10.894 1.00 94.62 83 ASP A N 1
ATOM 652 C CA . ASP A 1 83 ? -4.768 6.590 12.290 1.00 94.62 83 ASP A CA 1
ATOM 653 C C . ASP A 1 83 ? -6.306 6.460 12.432 1.00 94.62 83 ASP A C 1
ATOM 655 O O . ASP A 1 83 ? -6.916 6.948 13.388 1.00 94.62 83 ASP A O 1
ATOM 659 N N . HIS A 1 84 ? -6.978 5.800 11.475 1.00 95.50 84 HIS A N 1
ATOM 660 C CA . HIS A 1 84 ? -8.449 5.652 11.429 1.00 95.50 84 HIS A CA 1
ATOM 661 C C . HIS A 1 84 ? -9.037 4.825 12.582 1.00 95.50 84 HIS A C 1
ATOM 663 O O . HIS A 1 84 ? -10.248 4.870 12.796 1.00 95.50 84 HIS A O 1
ATOM 669 N N . CYS A 1 85 ? -8.199 4.091 13.319 1.00 97.19 85 CYS A N 1
ATOM 670 C CA . CYS A 1 85 ? -8.560 3.337 14.522 1.00 97.19 85 CYS A CA 1
ATOM 671 C C . CYS A 1 85 ? -7.723 3.737 15.751 1.00 97.19 85 CYS A C 1
ATOM 673 O O . CYS A 1 85 ? -7.497 2.923 16.644 1.00 97.19 85 CYS A O 1
ATOM 675 N N . GLY A 1 86 ? -7.277 4.995 15.801 1.00 94.19 86 GLY A N 1
ATOM 676 C CA . GLY A 1 86 ? -6.300 5.473 16.778 1.00 94.19 86 GLY A CA 1
ATOM 677 C C . GLY A 1 86 ? -4.896 5.513 16.181 1.00 94.19 86 GLY A C 1
ATOM 678 O O . GLY A 1 86 ? -4.697 5.136 15.030 1.00 94.19 86 GLY A O 1
ATOM 679 N N . LYS A 1 87 ? -3.925 6.004 16.957 1.00 93.81 87 LYS A N 1
ATOM 680 C CA . LYS A 1 87 ? -2.550 6.192 16.483 1.00 93.81 87 LYS A CA 1
ATOM 681 C C . LYS A 1 87 ? -1.927 4.848 16.090 1.00 93.81 87 LYS A C 1
ATOM 683 O O . LYS A 1 87 ? -1.820 3.956 16.926 1.00 93.81 87 LYS A O 1
ATOM 688 N N . MET A 1 88 ? -1.503 4.727 14.838 1.00 94.25 88 MET A N 1
ATOM 689 C CA . MET A 1 88 ? -0.775 3.570 14.336 1.00 94.25 88 MET A CA 1
ATOM 690 C C . MET A 1 88 ? 0.646 3.545 14.904 1.00 94.25 88 MET A C 1
ATOM 692 O O . MET A 1 88 ? 1.316 4.582 14.980 1.00 94.25 88 MET A O 1
ATOM 696 N N . GLU A 1 89 ? 1.122 2.351 15.252 1.00 92.19 89 GLU A N 1
ATOM 697 C CA . GLU A 1 89 ? 2.494 2.167 15.719 1.00 92.19 89 GLU A CA 1
ATOM 698 C C . GLU A 1 89 ? 3.503 2.600 14.640 1.00 92.19 89 GLU A C 1
ATOM 700 O O . GLU A 1 89 ? 3.339 2.237 13.469 1.00 92.19 89 GLU A O 1
ATOM 705 N N . PRO A 1 90 ? 4.577 3.335 14.985 1.00 91.06 90 PRO A N 1
ATOM 706 C CA . PRO A 1 90 ? 5.561 3.799 14.003 1.00 91.06 90 PRO A CA 1
ATOM 707 C C . PRO A 1 90 ? 6.185 2.665 13.176 1.00 91.06 90 PRO A C 1
ATOM 709 O O . PRO A 1 90 ? 6.388 2.819 11.971 1.00 91.06 90 PRO A O 1
ATOM 712 N N . ALA A 1 91 ? 6.426 1.507 13.804 1.00 92.56 91 ALA A N 1
ATOM 713 C CA . ALA A 1 91 ? 6.956 0.313 13.145 1.00 92.56 91 ALA A CA 1
ATOM 714 C C . ALA A 1 91 ? 5.985 -0.289 12.113 1.00 92.56 91 ALA A C 1
ATOM 716 O O . ALA A 1 91 ? 6.432 -0.865 11.129 1.00 92.56 91 ALA A O 1
ATOM 717 N N . CYS A 1 92 ? 4.674 -0.111 12.290 1.00 95.25 92 CYS A N 1
ATOM 718 C CA . CYS A 1 92 ? 3.673 -0.477 11.291 1.00 95.25 92 CYS A CA 1
ATOM 719 C C . CYS A 1 92 ? 3.585 0.585 10.185 1.00 95.25 92 CYS A C 1
ATOM 721 O O . CYS A 1 92 ? 3.612 0.272 8.995 1.00 95.25 92 CYS A O 1
ATOM 723 N N . LYS A 1 93 ? 3.550 1.867 10.574 1.00 91.94 93 LYS A N 1
ATOM 724 C CA . LYS A 1 93 ? 3.413 3.012 9.661 1.00 91.94 93 LYS A CA 1
ATOM 725 C C . LYS A 1 93 ? 4.544 3.086 8.630 1.00 91.94 93 LYS A C 1
ATOM 727 O O . LYS A 1 93 ? 4.280 3.405 7.472 1.00 91.94 93 LYS A O 1
ATOM 732 N N . ARG A 1 94 ? 5.783 2.744 9.010 1.00 89.50 94 ARG A N 1
ATOM 733 C CA . ARG A 1 94 ? 6.931 2.706 8.079 1.00 89.50 94 ARG A CA 1
ATOM 734 C C . ARG A 1 94 ? 6.690 1.802 6.867 1.00 89.50 94 ARG A C 1
ATOM 736 O O . ARG A 1 94 ? 7.039 2.201 5.760 1.00 89.50 94 ARG A O 1
ATOM 743 N N . HIS A 1 95 ? 6.021 0.660 7.051 1.00 92.50 95 HIS A N 1
ATOM 744 C CA . HIS A 1 95 ? 5.750 -0.283 5.964 1.00 92.50 95 HIS A CA 1
ATOM 745 C C . HIS A 1 95 ? 4.779 0.304 4.943 1.00 92.50 95 HIS A C 1
ATOM 747 O O . HIS A 1 95 ? 5.013 0.192 3.747 1.00 92.50 95 HIS A O 1
ATOM 753 N N . PHE A 1 96 ? 3.751 1.027 5.395 1.00 92.69 96 PHE A N 1
ATOM 754 C CA . PHE A 1 96 ? 2.832 1.744 4.502 1.00 92.69 96 PHE A CA 1
ATOM 755 C C . PHE A 1 96 ? 3.514 2.884 3.733 1.00 92.69 96 PHE A C 1
ATOM 757 O O . PHE A 1 96 ? 3.188 3.145 2.576 1.00 92.69 96 PHE A O 1
ATOM 764 N N . ILE A 1 97 ? 4.481 3.567 4.350 1.00 88.69 97 ILE A N 1
ATOM 765 C CA . ILE A 1 97 ? 5.287 4.586 3.663 1.00 88.69 97 ILE A CA 1
ATOM 766 C C . ILE A 1 97 ? 6.168 3.929 2.591 1.00 88.69 97 ILE A C 1
ATOM 768 O O . ILE A 1 97 ? 6.244 4.425 1.468 1.00 88.69 97 ILE A O 1
ATOM 772 N N . GLN A 1 98 ? 6.807 2.804 2.915 1.00 86.88 98 GLN A N 1
ATOM 773 C CA . GLN A 1 98 ? 7.661 2.052 1.992 1.00 86.88 98 GLN A CA 1
ATOM 774 C C . GLN A 1 98 ? 6.870 1.441 0.831 1.00 86.88 98 GLN A C 1
ATOM 776 O O . GLN A 1 98 ? 7.307 1.553 -0.313 1.00 86.88 98 GLN A O 1
ATOM 781 N N . ASP A 1 99 ? 5.696 0.877 1.102 1.00 91.69 99 ASP A N 1
ATOM 782 C CA . ASP A 1 99 ? 4.745 0.400 0.096 1.00 91.69 99 ASP A CA 1
ATOM 783 C C . ASP A 1 99 ? 4.343 1.523 -0.867 1.00 91.69 99 ASP A C 1
ATOM 785 O O . ASP A 1 99 ? 4.474 1.385 -2.084 1.00 91.69 99 ASP A O 1
ATOM 789 N N . ASN A 1 100 ? 3.973 2.693 -0.340 1.00 90.38 100 ASN A N 1
ATOM 790 C CA . ASN A 1 100 ? 3.682 3.838 -1.193 1.00 90.38 100 ASN A CA 1
ATOM 791 C C . ASN A 1 100 ? 4.904 4.285 -2.009 1.00 90.38 100 ASN A C 1
ATOM 793 O O . ASN A 1 100 ? 4.764 4.642 -3.176 1.00 90.38 100 ASN A O 1
ATOM 797 N N . CYS A 1 101 ? 6.110 4.270 -1.436 1.00 87.88 101 CYS A N 1
ATOM 798 C CA . CYS A 1 101 ? 7.317 4.567 -2.203 1.00 87.88 101 CYS A CA 1
ATOM 799 C C . CYS A 1 101 ? 7.531 3.549 -3.334 1.00 87.88 101 CYS A C 1
ATOM 801 O O . CYS A 1 101 ? 7.875 3.950 -4.443 1.00 87.88 101 CYS A O 1
ATOM 803 N N . LEU A 1 102 ? 7.311 2.253 -3.090 1.00 88.88 102 LEU A N 1
ATOM 804 C CA . LEU A 1 102 ? 7.392 1.220 -4.122 1.00 88.88 102 LEU A CA 1
ATOM 805 C C . LEU A 1 102 ? 6.380 1.498 -5.236 1.00 88.88 102 LEU A C 1
ATOM 807 O O . LEU A 1 102 ? 6.769 1.575 -6.400 1.00 88.88 102 LEU A O 1
ATOM 811 N N . TYR A 1 103 ? 5.118 1.718 -4.878 1.00 88.94 103 TYR A N 1
ATOM 812 C CA . TYR A 1 103 ? 4.030 1.973 -5.818 1.00 88.94 103 TYR A CA 1
ATOM 813 C C . TYR A 1 103 ? 4.249 3.241 -6.665 1.00 88.94 103 TYR A C 1
ATOM 815 O O . TYR A 1 103 ? 4.089 3.223 -7.887 1.00 88.94 103 TYR A O 1
ATOM 823 N N . GLU A 1 104 ? 4.653 4.346 -6.036 1.00 88.06 104 GLU A N 1
ATOM 824 C CA . GLU A 1 104 ? 4.825 5.631 -6.722 1.00 88.06 104 GLU A CA 1
ATOM 825 C C . GLU A 1 104 ? 6.154 5.736 -7.471 1.00 88.06 104 GLU A C 1
ATOM 827 O O . GLU A 1 104 ? 6.244 6.379 -8.518 1.00 88.06 104 GLU A O 1
ATOM 832 N N . CYS A 1 105 ? 7.229 5.173 -6.915 1.00 85.88 105 CYS A N 1
ATOM 833 C CA . CYS A 1 105 ? 8.582 5.443 -7.387 1.00 85.88 105 CYS A CA 1
ATOM 834 C C . CYS A 1 105 ? 9.177 4.314 -8.223 1.00 85.88 105 CYS A C 1
ATOM 836 O O . CYS A 1 105 ? 10.081 4.601 -9.004 1.00 85.88 105 CYS A O 1
ATOM 838 N N . SER A 1 106 ? 8.725 3.067 -8.105 1.00 86.56 106 SER A N 1
ATOM 839 C CA . SER A 1 106 ? 9.388 1.955 -8.785 1.00 86.56 106 SER A CA 1
ATOM 840 C C . SER A 1 106 ? 9.138 1.954 -10.296 1.00 86.56 106 SER A C 1
ATOM 842 O O . SER A 1 106 ? 7.992 1.825 -10.722 1.00 86.56 106 SER A O 1
ATOM 844 N N . PRO A 1 107 ? 10.193 2.004 -11.130 1.00 83.00 107 PRO A N 1
ATOM 845 C CA . PRO A 1 107 ? 10.068 1.844 -12.578 1.00 83.00 107 PRO A CA 1
ATOM 846 C C . PRO A 1 107 ? 10.088 0.361 -13.002 1.00 83.00 107 PRO A C 1
ATOM 848 O O . PRO A 1 107 ? 10.230 0.028 -14.178 1.00 83.00 107 PRO A O 1
ATOM 851 N N . ASN A 1 108 ? 9.986 -0.546 -12.028 1.00 82.94 108 ASN A N 1
ATOM 852 C CA . ASN A 1 108 ? 10.224 -1.979 -12.169 1.00 82.94 108 ASN A CA 1
ATOM 853 C C . ASN A 1 108 ? 8.944 -2.803 -11.977 1.00 82.94 108 ASN A C 1
ATOM 855 O O . ASN A 1 108 ? 9.011 -4.024 -11.903 1.00 82.94 108 ASN A O 1
ATOM 859 N N . LEU A 1 109 ? 7.779 -2.154 -11.906 1.00 86.19 109 LEU A N 1
ATOM 860 C CA . LEU A 1 109 ? 6.489 -2.823 -11.703 1.00 86.19 109 LEU A CA 1
ATOM 861 C C . LEU A 1 109 ? 5.798 -3.230 -13.014 1.00 86.19 109 LEU A C 1
ATOM 863 O O . LEU A 1 109 ? 4.729 -3.835 -12.981 1.00 86.19 109 LEU A O 1
ATOM 867 N N . GLY A 1 110 ? 6.420 -2.939 -14.159 1.00 84.75 110 GLY A N 1
ATOM 868 C CA . GLY A 1 110 ? 5.850 -3.116 -15.494 1.00 84.75 110 GLY A CA 1
ATOM 869 C C . GLY A 1 110 ? 5.179 -4.464 -15.776 1.00 84.75 110 GLY A C 1
ATOM 870 O O . GLY A 1 110 ? 4.039 -4.461 -16.241 1.00 84.75 110 GLY A O 1
ATOM 871 N N . PRO A 1 111 ? 5.791 -5.618 -15.441 1.00 84.75 111 PRO A N 1
ATOM 872 C CA . PRO A 1 111 ? 5.182 -6.927 -15.685 1.00 84.75 111 PRO A CA 1
ATOM 873 C C . PRO A 1 111 ? 3.849 -7.161 -14.970 1.00 84.75 111 PRO A C 1
ATOM 875 O O . PRO A 1 111 ? 3.132 -8.090 -15.341 1.00 84.75 111 PRO A O 1
ATOM 878 N N . TRP A 1 112 ? 3.511 -6.343 -13.974 1.00 88.38 112 TRP A N 1
ATOM 879 C CA . TRP A 1 112 ? 2.299 -6.461 -13.162 1.00 88.38 112 TRP A CA 1
ATOM 880 C C . TRP A 1 112 ? 1.318 -5.309 -13.369 1.00 88.38 112 TRP A C 1
ATOM 882 O O . TRP A 1 112 ? 0.260 -5.302 -12.741 1.00 88.38 112 TRP A O 1
ATOM 892 N N . ILE A 1 113 ? 1.639 -4.356 -14.250 1.00 89.19 113 ILE A N 1
ATOM 893 C CA . ILE A 1 113 ? 0.712 -3.299 -14.649 1.00 89.19 113 ILE A CA 1
ATOM 894 C C . ILE A 1 113 ? -0.418 -3.921 -15.477 1.00 89.19 113 ILE A C 1
ATOM 896 O O . ILE A 1 113 ? -0.188 -4.726 -16.387 1.00 89.19 113 ILE A O 1
ATOM 900 N N . GLN A 1 114 ? -1.650 -3.565 -15.128 1.00 86.88 114 GLN A N 1
ATOM 901 C CA . GLN A 1 114 ? -2.864 -3.948 -15.837 1.00 86.88 114 GLN A CA 1
ATOM 902 C C . GLN A 1 114 ? -3.788 -2.740 -15.984 1.00 86.88 114 GLN A C 1
ATOM 904 O O . GLN A 1 114 ? -3.945 -1.951 -15.045 1.00 86.88 114 GLN A O 1
ATOM 909 N N . GLU A 1 115 ? -4.425 -2.630 -17.148 1.00 85.69 115 GLU A N 1
ATOM 910 C CA . GLU A 1 115 ? -5.467 -1.638 -17.393 1.00 85.69 115 GLU A CA 1
ATOM 911 C C . GLU A 1 115 ? -6.695 -1.912 -16.517 1.00 85.69 115 GLU A C 1
ATOM 913 O O . GLU A 1 115 ? -7.121 -3.054 -16.324 1.00 85.69 115 GLU A O 1
ATOM 918 N N . VAL A 1 116 ? -7.282 -0.845 -15.984 1.00 81.06 116 VAL A N 1
ATOM 919 C CA . VAL A 1 116 ? -8.503 -0.884 -15.186 1.00 81.06 116 VAL A CA 1
ATOM 920 C C . VAL A 1 116 ? -9.461 0.210 -15.631 1.00 81.06 116 VAL A C 1
ATOM 922 O O . VAL A 1 116 ? -9.098 1.375 -15.765 1.00 81.06 116 VAL A O 1
ATOM 925 N N . ASN A 1 117 ? -10.734 -0.150 -15.785 1.00 69.75 117 ASN A N 1
ATOM 926 C CA . ASN A 1 117 ? -11.798 0.792 -16.129 1.00 69.75 117 ASN A CA 1
ATOM 927 C C . ASN A 1 117 ? -12.287 1.546 -14.880 1.00 69.75 117 ASN A C 1
ATOM 929 O O . ASN A 1 117 ? -13.411 1.344 -14.419 1.00 69.75 117 ASN A O 1
ATOM 933 N N . GLN A 1 118 ? -11.430 2.382 -14.285 1.00 72.50 118 GLN A N 1
ATOM 934 C CA . GLN A 1 118 ? -11.768 3.215 -13.126 1.00 72.50 118 GLN A CA 1
ATOM 935 C C . GLN A 1 118 ? -11.634 4.703 -13.465 1.00 72.50 118 GLN A C 1
ATOM 937 O O . GLN A 1 118 ? -10.728 5.118 -14.176 1.00 72.50 118 GLN A O 1
ATOM 942 N N . SER A 1 119 ? -12.525 5.537 -12.924 1.00 70.00 119 SER A N 1
ATOM 943 C CA . SER A 1 119 ? -12.593 6.969 -13.264 1.00 70.00 119 SER A CA 1
ATOM 944 C C . SER A 1 119 ? -11.354 7.786 -12.869 1.00 70.00 119 SER A C 1
ATOM 946 O O . SER A 1 119 ? -11.170 8.887 -13.376 1.00 70.00 119 SER A O 1
ATOM 948 N N . TRP A 1 120 ? -10.517 7.276 -11.961 1.00 64.88 120 TRP A N 1
ATOM 949 C CA . TRP A 1 120 ? -9.405 8.015 -11.352 1.00 64.88 120 TRP A CA 1
ATOM 950 C C . TRP A 1 120 ? -8.013 7.416 -11.623 1.00 64.88 120 TRP A C 1
ATOM 952 O O . TRP A 1 120 ? -7.014 8.022 -11.237 1.00 64.88 120 TRP A O 1
ATOM 962 N N . ARG A 1 121 ? -7.931 6.252 -12.281 1.00 72.12 121 ARG A N 1
ATOM 963 C CA . ARG A 1 121 ? -6.681 5.640 -12.760 1.00 72.12 121 ARG A CA 1
ATOM 964 C C . ARG A 1 121 ? -6.979 4.716 -13.938 1.00 72.12 121 ARG A C 1
ATOM 966 O O . ARG A 1 121 ? -7.965 3.983 -13.892 1.00 72.12 121 ARG A O 1
ATOM 973 N N . LYS A 1 122 ? -6.126 4.746 -14.960 1.00 80.69 122 LYS A N 1
ATOM 974 C CA . LYS A 1 122 ? -6.239 3.853 -16.123 1.00 80.69 122 LYS A CA 1
ATOM 975 C C . LYS A 1 122 ? -5.526 2.530 -15.906 1.00 80.69 122 LYS A C 1
ATOM 977 O O . LYS A 1 122 ? -5.909 1.532 -16.496 1.00 80.69 122 LYS A O 1
ATOM 982 N N . GLU A 1 123 ? -4.516 2.520 -15.044 1.00 86.62 123 GLU A N 1
ATOM 983 C CA . GLU A 1 123 ? -3.702 1.347 -14.757 1.00 86.62 123 GLU A CA 1
ATOM 984 C C . GLU A 1 123 ? -3.532 1.147 -13.249 1.00 86.62 123 GLU A C 1
ATOM 986 O O . GLU A 1 123 ? -3.623 2.085 -12.449 1.00 86.62 123 GLU A O 1
ATOM 991 N N . ARG A 1 124 ? -3.271 -0.094 -12.845 1.00 89.56 124 ARG A N 1
ATOM 992 C CA . ARG A 1 124 ? -2.804 -0.441 -11.498 1.00 89.56 124 ARG A CA 1
ATOM 993 C C . ARG A 1 124 ? -1.853 -1.626 -11.566 1.00 89.56 124 ARG A C 1
ATOM 995 O O . ARG A 1 124 ? -1.835 -2.351 -12.555 1.00 89.56 124 ARG A O 1
ATOM 1002 N N . ILE A 1 125 ? -1.149 -1.879 -10.471 1.00 90.25 125 ILE A N 1
ATOM 1003 C CA . ILE A 1 125 ? -0.468 -3.157 -10.272 1.00 90.25 125 ILE A CA 1
ATOM 1004 C C . ILE A 1 125 ? -1.442 -4.223 -9.762 1.00 90.25 125 ILE A C 1
ATOM 1006 O O . ILE A 1 125 ? -2.356 -3.915 -8.983 1.00 90.25 125 ILE A O 1
ATOM 1010 N N . LEU A 1 126 ? -1.235 -5.463 -10.200 1.00 91.75 126 LEU A N 1
ATOM 1011 C CA . LEU A 1 126 ? -1.914 -6.656 -9.698 1.00 91.75 126 LEU A CA 1
ATOM 1012 C C . LEU A 1 126 ? -0.940 -7.833 -9.612 1.00 91.75 126 LEU A C 1
ATOM 1014 O O . LEU A 1 126 ? -0.194 -8.105 -10.552 1.00 91.75 126 LEU A O 1
ATOM 1018 N N . HIS A 1 127 ? -1.016 -8.567 -8.504 1.00 91.25 127 HIS A N 1
ATOM 1019 C CA . HIS A 1 127 ? -0.238 -9.776 -8.232 1.00 91.25 127 HIS A CA 1
ATOM 1020 C C . HIS A 1 127 ? 1.284 -9.596 -8.331 1.00 91.25 127 HIS A C 1
ATOM 1022 O O . HIS A 1 127 ? 1.984 -10.505 -8.781 1.00 91.25 127 HIS A O 1
ATOM 1028 N N . VAL A 1 128 ? 1.805 -8.444 -7.902 1.00 89.31 128 VAL A N 1
ATOM 1029 C CA . VAL A 1 128 ? 3.252 -8.271 -7.716 1.00 89.31 128 VAL A CA 1
ATOM 1030 C C . VAL A 1 128 ? 3.720 -9.280 -6.656 1.00 89.31 128 VAL A C 1
ATOM 1032 O O . VAL A 1 128 ? 3.168 -9.258 -5.555 1.00 89.31 128 VAL A O 1
ATOM 1035 N N . PRO A 1 129 ? 4.679 -10.177 -6.952 1.00 87.44 129 PRO A N 1
ATOM 1036 C CA . PRO A 1 129 ? 5.135 -11.197 -6.016 1.00 87.44 129 PRO A CA 1
ATOM 1037 C C . PRO A 1 129 ? 5.957 -10.515 -4.928 1.00 87.44 129 PRO A C 1
ATOM 1039 O O . PRO A 1 129 ? 7.123 -10.205 -5.143 1.00 87.44 129 PRO A O 1
ATOM 1042 N N . LEU A 1 130 ? 5.347 -10.213 -3.787 1.00 86.19 130 LEU A N 1
ATOM 1043 C CA . LEU A 1 130 ? 6.048 -9.594 -2.669 1.00 86.19 130 LEU A CA 1
ATOM 1044 C C . LEU A 1 130 ? 6.868 -10.668 -1.957 1.00 86.19 130 LEU A C 1
ATOM 1046 O O . LEU A 1 130 ? 6.346 -11.750 -1.679 1.00 86.19 130 LEU A O 1
ATOM 1050 N N . CYS A 1 131 ? 8.133 -10.363 -1.668 1.00 84.31 131 CYS A N 1
ATOM 1051 C CA . CYS A 1 131 ? 9.011 -11.295 -0.972 1.00 84.31 131 CYS A CA 1
ATOM 1052 C C . CYS A 1 131 ? 8.457 -11.685 0.398 1.00 84.31 131 CYS A C 1
ATOM 1054 O O . CYS A 1 131 ? 7.800 -10.892 1.086 1.00 84.31 131 CYS A O 1
ATOM 1056 N N . ARG A 1 132 ? 8.750 -12.926 0.788 1.00 84.88 132 ARG A N 1
ATOM 1057 C CA . ARG A 1 132 ? 8.291 -13.508 2.042 1.00 84.88 132 ARG A CA 1
ATOM 1058 C C . ARG A 1 132 ? 8.660 -12.639 3.239 1.00 84.88 132 ARG A C 1
ATOM 1060 O O . ARG A 1 132 ? 7.780 -12.284 4.019 1.00 84.88 132 ARG A O 1
ATO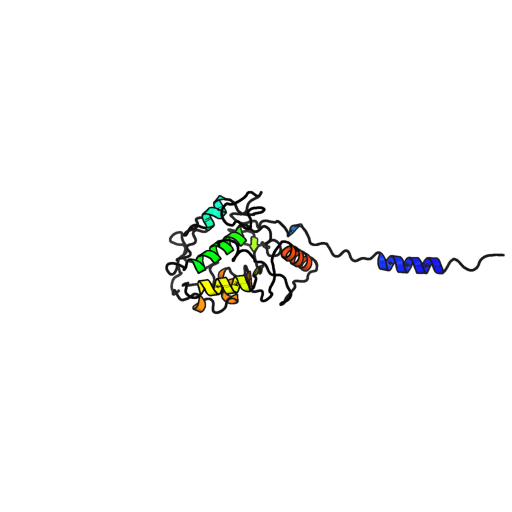M 1067 N N . GLU A 1 133 ? 9.936 -12.289 3.361 1.00 86.94 133 GLU A N 1
ATOM 1068 C CA . GLU A 1 133 ? 10.485 -11.572 4.513 1.00 86.94 133 GLU A CA 1
ATOM 1069 C C . GLU A 1 133 ? 9.850 -10.183 4.664 1.00 86.94 133 GLU A C 1
ATOM 1071 O O . GLU A 1 133 ? 9.497 -9.770 5.767 1.00 86.94 133 GLU A O 1
ATOM 1076 N N . ASP A 1 134 ? 9.640 -9.486 3.549 1.00 87.88 134 ASP A N 1
ATOM 1077 C CA . ASP A 1 134 ? 8.975 -8.187 3.497 1.00 87.88 134 ASP A CA 1
ATOM 1078 C C . ASP A 1 134 ? 7.518 -8.261 3.978 1.00 87.88 134 ASP A C 1
ATOM 1080 O O . ASP A 1 134 ? 7.087 -7.453 4.804 1.00 87.88 134 ASP A O 1
ATOM 1084 N N . CYS A 1 135 ? 6.764 -9.254 3.502 1.00 92.44 135 CYS A N 1
ATOM 1085 C CA . CYS A 1 135 ? 5.370 -9.433 3.896 1.00 92.44 135 CYS A CA 1
ATOM 1086 C C . CYS A 1 135 ? 5.224 -9.900 5.356 1.00 92.44 135 CYS A C 1
ATOM 1088 O O . CYS A 1 135 ? 4.376 -9.389 6.094 1.00 92.44 135 CYS A O 1
ATOM 1090 N N . GLU A 1 136 ? 6.056 -10.849 5.794 1.00 94.06 136 GLU A N 1
ATOM 1091 C CA . GLU A 1 136 ? 6.067 -11.344 7.174 1.00 94.06 136 GLU A CA 1
ATOM 1092 C C . GLU A 1 136 ? 6.444 -10.230 8.159 1.00 94.06 136 GLU A C 1
ATOM 1094 O O . GLU A 1 136 ? 5.761 -10.059 9.172 1.00 94.06 136 GLU A O 1
ATOM 1099 N N . GLN A 1 137 ? 7.462 -9.422 7.845 1.00 94.44 137 GLN A N 1
ATOM 1100 C CA . GLN A 1 137 ? 7.881 -8.312 8.702 1.00 94.44 137 GLN A CA 1
ATOM 1101 C C . GLN A 1 137 ? 6.824 -7.204 8.767 1.00 94.44 137 GLN A C 1
ATOM 1103 O O . GLN A 1 137 ? 6.556 -6.683 9.853 1.00 94.44 137 GLN A O 1
ATOM 1108 N N . TRP A 1 138 ? 6.187 -6.868 7.639 1.00 95.56 138 TRP A N 1
ATOM 1109 C CA . TRP A 1 138 ? 5.075 -5.915 7.624 1.00 95.56 138 TRP A CA 1
ATOM 1110 C C . TRP A 1 138 ? 3.936 -6.385 8.528 1.00 95.56 138 TRP A C 1
ATOM 1112 O O . TRP A 1 138 ? 3.474 -5.643 9.400 1.00 95.56 138 TRP A O 1
ATOM 1122 N N . TRP A 1 139 ? 3.519 -7.641 8.377 1.00 97.31 139 TRP A N 1
ATOM 1123 C CA . TRP A 1 139 ? 2.466 -8.209 9.208 1.00 97.31 139 TRP A CA 1
ATOM 1124 C C . TRP A 1 139 ? 2.834 -8.210 10.692 1.00 97.31 139 TRP A C 1
ATOM 1126 O O . TRP A 1 139 ? 2.026 -7.786 11.522 1.00 97.31 139 TRP A O 1
ATOM 1136 N N . GLN A 1 140 ? 4.059 -8.615 11.026 1.00 97.62 140 GLN A N 1
ATOM 1137 C CA . GLN A 1 140 ? 4.527 -8.703 12.404 1.00 97.62 140 GLN A CA 1
ATOM 1138 C C . GLN A 1 140 ? 4.558 -7.332 13.095 1.00 97.62 140 GLN A C 1
ATOM 1140 O O . GLN A 1 140 ? 4.056 -7.207 14.213 1.00 97.62 140 GLN A O 1
ATOM 1145 N N . ASP A 1 141 ? 5.072 -6.295 12.431 1.00 96.81 141 ASP A N 1
ATOM 1146 C CA . ASP A 1 141 ? 5.149 -4.945 13.009 1.00 96.81 141 ASP A CA 1
ATOM 1147 C C . ASP A 1 141 ? 3.780 -4.262 13.118 1.00 96.81 141 ASP A C 1
ATOM 1149 O O . ASP A 1 141 ? 3.585 -3.364 13.939 1.00 96.81 141 ASP A O 1
ATOM 1153 N N . CYS A 1 142 ? 2.813 -4.689 12.303 1.00 97.44 142 CYS A N 1
ATOM 1154 C CA . CYS A 1 142 ? 1.439 -4.205 12.359 1.00 97.44 142 CYS A CA 1
ATOM 1155 C C . CYS A 1 142 ? 0.526 -5.015 13.275 1.00 97.44 142 CYS A C 1
ATOM 1157 O O . CYS A 1 142 ? -0.562 -4.535 13.589 1.00 97.44 142 CYS A O 1
ATOM 1159 N N . ARG A 1 143 ? 0.935 -6.204 13.732 1.00 94.38 143 ARG A N 1
ATOM 1160 C CA . ARG A 1 143 ? 0.073 -7.180 14.419 1.00 94.38 143 ARG A CA 1
ATOM 1161 C C . ARG A 1 143 ? -0.758 -6.586 15.564 1.00 94.38 143 ARG A C 1
ATOM 1163 O O . ARG A 1 143 ? -1.937 -6.918 15.702 1.00 94.38 143 ARG A O 1
ATOM 1170 N N . THR A 1 144 ? -0.162 -5.691 16.353 1.00 89.81 144 THR A N 1
ATOM 1171 C CA . THR A 1 144 ? -0.786 -5.031 17.516 1.00 89.81 144 THR A CA 1
ATOM 1172 C C . THR A 1 144 ? -1.473 -3.701 17.195 1.00 89.81 144 THR A C 1
ATOM 1174 O O . THR A 1 144 ? -2.204 -3.182 18.038 1.00 89.81 144 THR A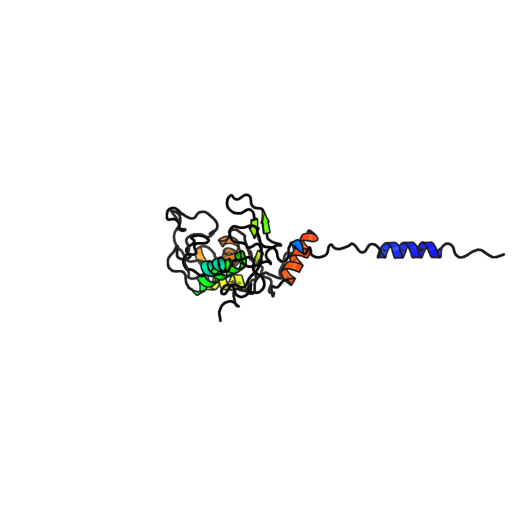 O 1
ATOM 1177 N N . SER A 1 145 ? -1.274 -3.151 15.993 1.00 96.38 145 SER A N 1
ATOM 1178 C CA . SER A 1 145 ? -2.019 -1.980 15.521 1.00 96.38 145 SER A CA 1
ATOM 1179 C C . SER A 1 145 ? -3.488 -2.336 15.277 1.00 96.38 145 SER A C 1
ATOM 1181 O O . SER A 1 145 ? -3.876 -3.508 15.274 1.00 96.38 145 SER A O 1
ATOM 1183 N N . TYR A 1 146 ? -4.326 -1.322 15.050 1.00 97.94 146 TYR A N 1
ATOM 1184 C CA . TYR A 1 146 ? -5.770 -1.493 14.900 1.00 97.94 146 TYR A CA 1
ATOM 1185 C C . TYR A 1 146 ? -6.270 -1.057 13.527 1.00 97.94 146 TYR A C 1
ATOM 1187 O O . TYR A 1 146 ? -5.793 -0.094 12.931 1.00 97.94 146 TYR A O 1
ATOM 1195 N N . THR A 1 147 ? -7.292 -1.749 13.037 1.00 98.44 147 THR A N 1
ATOM 1196 C CA . THR A 1 147 ? -8.020 -1.386 11.824 1.00 98.44 147 THR A CA 1
ATOM 1197 C C . THR A 1 147 ? -9.486 -1.790 11.932 1.00 98.44 147 THR A C 1
ATOM 1199 O O . THR A 1 147 ? -9.887 -2.495 12.853 1.00 98.44 147 THR A O 1
ATOM 1202 N N . CYS A 1 148 ? -10.306 -1.324 10.997 1.00 98.31 148 CYS A N 1
ATOM 1203 C CA . CYS A 1 148 ? -11.734 -1.638 10.912 1.00 98.31 148 CYS A CA 1
ATOM 1204 C C . CYS A 1 148 ? -12.113 -2.317 9.587 1.00 98.31 148 CYS A C 1
ATOM 1206 O O . CYS A 1 148 ? -13.294 -2.565 9.329 1.00 98.31 148 CYS A O 1
ATOM 1208 N N . LYS A 1 149 ? -11.129 -2.577 8.713 1.00 98.00 149 LYS A N 1
ATOM 1209 C CA . LYS A 1 149 ? -11.327 -3.095 7.354 1.00 98.00 149 LYS A CA 1
ATOM 1210 C C . LYS A 1 149 ? -10.161 -3.986 6.930 1.00 98.00 149 LYS A C 1
ATOM 1212 O O . LYS A 1 149 ? -9.008 -3.638 7.169 1.00 98.00 149 LYS A O 1
ATOM 1217 N N . SER A 1 150 ? -10.481 -5.051 6.196 1.00 97.25 150 SER A N 1
ATOM 1218 C CA . SER A 1 150 ? -9.521 -5.939 5.521 1.00 97.25 150 SER A CA 1
ATOM 1219 C C . SER A 1 150 ? -9.237 -5.557 4.060 1.00 97.25 150 SER A C 1
ATOM 1221 O O . SER A 1 150 ? -8.353 -6.117 3.431 1.00 97.25 150 SER A O 1
ATOM 1223 N N . ASN A 1 151 ? -9.971 -4.593 3.500 1.00 97.25 151 ASN A N 1
ATOM 1224 C CA . ASN A 1 151 ? -9.705 -4.031 2.175 1.00 97.25 151 ASN A CA 1
ATOM 1225 C C . ASN A 1 151 ? -9.745 -2.510 2.276 1.00 97.25 151 ASN A C 1
ATOM 1227 O O . ASN A 1 151 ? -10.789 -1.928 2.590 1.00 97.25 151 ASN A O 1
ATOM 1231 N N . TRP A 1 152 ? -8.595 -1.884 2.055 1.00 96.38 152 TRP A N 1
ATOM 1232 C CA . TRP A 1 152 ? -8.384 -0.447 2.197 1.00 96.38 152 TRP A CA 1
ATOM 1233 C C . TRP A 1 152 ? -8.491 0.297 0.876 1.00 96.38 152 TRP A C 1
ATOM 1235 O O . TRP A 1 152 ? -8.484 1.525 0.848 1.00 96.38 152 TRP A O 1
ATOM 1245 N N . HIS A 1 153 ? -8.663 -0.433 -0.215 1.00 91.81 153 HIS A N 1
ATOM 1246 C CA . HIS A 1 153 ? -8.821 0.153 -1.524 1.00 91.81 153 HIS A CA 1
ATOM 1247 C C . HIS A 1 153 ? -10.228 0.737 -1.753 1.00 91.81 153 HIS A C 1
ATOM 1249 O O . HIS A 1 153 ? -10.403 1.679 -2.524 1.00 91.81 153 HIS A O 1
ATOM 1255 N N . ARG A 1 154 ? -11.251 0.207 -1.068 1.00 91.50 154 ARG A N 1
ATOM 1256 C CA . ARG A 1 154 ? -12.658 0.613 -1.240 1.00 91.50 154 ARG A CA 1
ATOM 1257 C C . ARG A 1 154 ? -13.460 0.602 0.057 1.00 91.50 154 ARG A C 1
ATOM 1259 O O . ARG A 1 154 ? -13.120 -0.078 1.021 1.00 91.50 154 ARG A O 1
ATOM 1266 N N . GLY A 1 155 ? -14.591 1.311 0.053 1.00 94.00 155 GLY A N 1
ATOM 1267 C CA . GLY A 1 155 ? -15.595 1.249 1.122 1.00 94.00 155 GLY A CA 1
ATOM 1268 C C . GLY A 1 155 ? -15.213 1.993 2.404 1.00 94.00 155 GLY A C 1
ATOM 1269 O O . GLY A 1 155 ? -15.604 1.564 3.487 1.00 94.00 155 GLY A O 1
ATOM 1270 N N . TRP A 1 156 ? -14.411 3.051 2.296 1.00 96.56 156 TRP A N 1
ATOM 1271 C CA . TRP A 1 156 ? -14.213 4.029 3.369 1.00 96.56 156 TRP A CA 1
ATOM 1272 C C . TRP A 1 156 ? -15.338 5.063 3.373 1.00 96.56 156 TRP A C 1
ATOM 1274 O O . TRP A 1 156 ? -15.926 5.354 2.331 1.00 96.56 156 TRP A O 1
ATOM 1284 N N . ASN A 1 157 ? -15.601 5.652 4.537 1.00 96.75 157 ASN A N 1
ATOM 1285 C CA . ASN A 1 157 ? -16.405 6.862 4.635 1.00 96.75 157 ASN A CA 1
ATOM 1286 C C . ASN A 1 157 ? -15.504 8.085 4.400 1.00 96.75 157 ASN A C 1
ATOM 1288 O O . ASN A 1 157 ? -14.564 8.301 5.159 1.00 96.75 157 ASN A O 1
ATOM 1292 N N . TRP A 1 158 ? -15.803 8.877 3.369 1.00 94.50 158 TRP A N 1
ATOM 1293 C CA . TRP A 1 158 ? -15.024 10.056 2.971 1.00 94.50 158 TRP A CA 1
ATOM 1294 C C . TRP A 1 158 ? -15.729 11.391 3.255 1.00 94.50 158 TRP A C 1
ATOM 1296 O O . TRP A 1 158 ? -15.235 12.432 2.831 1.00 94.50 158 TRP A O 1
ATOM 1306 N N . THR A 1 159 ? -16.862 11.408 3.970 1.00 95.69 159 THR A N 1
ATOM 1307 C CA . THR A 1 159 ? -17.678 12.626 4.174 1.00 95.69 159 THR A CA 1
ATOM 1308 C C . THR A 1 159 ? -16.899 13.780 4.820 1.00 95.69 159 THR A C 1
ATOM 1310 O O . THR A 1 159 ? -17.207 14.940 4.575 1.00 95.69 159 THR A O 1
ATOM 1313 N N . SER A 1 160 ? -15.860 13.490 5.611 1.00 92.94 160 SER A N 1
ATOM 1314 C CA . SER A 1 160 ? -14.983 14.510 6.209 1.00 92.94 160 SER A CA 1
ATOM 1315 C C . SER A 1 160 ? -13.778 14.916 5.349 1.00 92.94 160 SER A C 1
ATOM 1317 O O . SER A 1 160 ? -12.913 15.631 5.840 1.00 92.94 160 SER A O 1
ATOM 1319 N N . GLY A 1 161 ? -13.660 14.421 4.114 1.00 91.25 161 GLY A N 1
ATOM 1320 C CA . GLY A 1 161 ? -12.515 14.664 3.224 1.00 91.25 161 GLY A CA 1
ATOM 1321 C C . GLY A 1 161 ? -11.291 13.767 3.468 1.00 91.25 161 GLY A C 1
ATOM 1322 O O . GLY A 1 161 ? -10.379 13.765 2.648 1.00 91.25 161 GLY A O 1
ATOM 1323 N N . VAL A 1 162 ? -11.299 12.977 4.545 1.00 92.62 162 VAL A N 1
ATOM 1324 C CA . VAL A 1 162 ? -10.311 11.937 4.894 1.00 92.62 162 VAL A CA 1
ATOM 1325 C C . VAL A 1 162 ? -11.028 10.615 5.164 1.00 92.62 162 VAL A C 1
ATOM 1327 O O . VAL A 1 162 ? -12.204 10.634 5.547 1.00 92.62 162 VAL A O 1
ATOM 1330 N N . ASN A 1 163 ? -10.349 9.481 4.983 1.00 95.06 163 ASN A N 1
ATOM 1331 C CA . ASN A 1 163 ? -10.935 8.159 5.207 1.00 95.06 163 ASN A CA 1
ATOM 1332 C C . ASN A 1 163 ? -11.300 7.942 6.683 1.00 95.06 163 ASN A C 1
ATOM 1334 O O . ASN A 1 163 ? -10.497 8.141 7.591 1.00 95.06 163 ASN A O 1
ATOM 1338 N N . LYS A 1 164 ? -12.524 7.469 6.916 1.00 96.50 164 LYS A N 1
ATOM 1339 C CA . LYS A 1 164 ? -13.022 7.025 8.220 1.00 96.50 164 LYS A CA 1
ATOM 1340 C C . LYS A 1 164 ? -13.646 5.646 8.120 1.00 96.50 164 LYS A C 1
ATOM 1342 O O . LYS A 1 164 ? -14.195 5.272 7.077 1.00 96.50 164 LYS A O 1
ATOM 1347 N N . CYS A 1 165 ? -13.606 4.911 9.228 1.00 97.88 165 CYS A N 1
ATOM 1348 C CA . CYS A 1 165 ? -14.302 3.637 9.343 1.00 97.88 165 CYS A CA 1
ATOM 1349 C C . CYS A 1 165 ? -15.789 3.805 8.979 1.00 97.88 165 CYS A C 1
ATOM 1351 O O . CYS A 1 165 ? -16.449 4.715 9.491 1.00 97.88 165 CYS A O 1
ATOM 1353 N N . PRO A 1 166 ? -16.326 2.981 8.063 1.00 96.88 166 PRO A N 1
ATOM 1354 C CA . PRO A 1 166 ? -17.730 3.050 7.689 1.00 96.88 166 PRO A CA 1
ATOM 1355 C C . PRO A 1 166 ? -18.620 2.599 8.853 1.00 96.88 166 PRO A C 1
ATOM 1357 O O . PRO A 1 166 ? -18.177 1.916 9.782 1.00 96.88 166 PRO A O 1
ATOM 1360 N N . ALA A 1 167 ? -19.900 2.966 8.797 1.00 94.25 167 ALA A N 1
ATOM 1361 C CA . ALA A 1 167 ? -20.866 2.566 9.814 1.00 94.25 167 ALA A CA 1
ATOM 1362 C C . ALA A 1 167 ? -20.898 1.037 9.980 1.00 94.25 167 ALA A C 1
ATOM 1364 O O . ALA A 1 167 ? -20.754 0.297 9.008 1.00 94.25 167 ALA A O 1
ATOM 1365 N N . ARG A 1 168 ? -21.129 0.574 11.216 1.00 92.94 168 ARG A N 1
ATOM 1366 C CA . ARG A 1 168 ? -21.199 -0.856 11.578 1.00 92.94 168 ARG A CA 1
ATOM 1367 C C . ARG A 1 168 ? -19.889 -1.635 11.386 1.00 92.94 168 ARG A C 1
ATOM 1369 O O . ARG A 1 168 ? -19.915 -2.860 11.343 1.00 92.94 168 ARG A O 1
ATOM 1376 N N . THR A 1 169 ? -18.752 -0.947 11.305 1.00 95.56 169 THR A N 1
ATOM 1377 C CA . THR A 1 169 ? -17.434 -1.574 11.482 1.00 95.56 169 THR A CA 1
ATOM 1378 C C . THR A 1 169 ? -16.885 -1.261 12.866 1.00 95.56 169 THR A C 1
ATOM 1380 O O . THR A 1 169 ? -17.273 -0.272 13.489 1.00 95.56 169 THR A O 1
ATOM 1383 N N . THR A 1 170 ? -16.007 -2.122 13.374 1.00 96.56 170 THR A N 1
ATOM 1384 C CA . THR A 1 170 ? -15.421 -1.980 14.709 1.00 96.56 170 THR A CA 1
ATOM 1385 C C . THR A 1 170 ? -13.914 -2.056 14.592 1.00 96.56 170 THR A C 1
ATOM 1387 O O . THR A 1 170 ? -13.395 -2.949 13.929 1.00 96.56 170 THR A O 1
ATOM 1390 N N . CYS A 1 171 ? -13.208 -1.146 15.254 1.00 98.31 171 CYS A N 1
ATOM 1391 C CA . CYS A 1 171 ? -11.760 -1.237 15.346 1.00 98.31 171 CYS A CA 1
ATOM 1392 C C . CYS A 1 171 ? -11.363 -2.489 16.137 1.00 98.31 171 CYS A C 1
ATOM 1394 O O . CYS A 1 171 ? -11.799 -2.683 17.271 1.00 98.31 171 CYS A O 1
ATOM 1396 N N . ARG A 1 172 ? -10.550 -3.344 15.520 1.00 97.94 172 ARG A N 1
ATOM 1397 C CA . ARG A 1 172 ? -9.936 -4.534 16.123 1.00 97.94 172 ARG A CA 1
ATOM 1398 C C . ARG A 1 172 ? -8.466 -4.582 15.728 1.00 97.94 172 ARG A C 1
ATOM 1400 O O . ARG A 1 172 ? -8.030 -3.793 14.891 1.00 97.94 172 ARG A O 1
ATOM 1407 N N . THR A 1 173 ? -7.713 -5.494 16.328 1.00 97.62 173 THR A N 1
ATOM 1408 C CA . THR A 1 173 ? -6.311 -5.703 15.963 1.00 97.62 173 THR A CA 1
ATOM 1409 C C . THR A 1 173 ? -6.177 -6.056 14.484 1.00 97.62 173 THR A C 1
ATOM 1411 O O . THR A 1 173 ? -7.094 -6.623 13.878 1.00 97.62 173 THR A O 1
ATOM 1414 N N . TYR A 1 174 ? -5.024 -5.743 13.899 1.00 96.94 174 TYR A N 1
ATOM 1415 C CA . TYR A 1 174 ? -4.695 -6.171 12.541 1.00 96.94 174 TYR A CA 1
ATOM 1416 C C . TYR A 1 174 ? -4.834 -7.680 12.386 1.00 96.94 174 TYR A C 1
ATOM 1418 O O . TYR A 1 174 ? -5.457 -8.110 11.427 1.00 96.94 174 TYR A O 1
ATOM 1426 N N . GLU A 1 175 ? -4.367 -8.470 13.355 1.00 96.94 175 GLU A N 1
ATOM 1427 C CA . GLU A 1 175 ? -4.492 -9.935 13.339 1.00 96.94 175 GLU A CA 1
ATOM 1428 C C . GLU A 1 175 ? -5.950 -10.416 13.206 1.00 96.94 175 GLU A C 1
ATOM 1430 O O . GLU A 1 175 ? -6.216 -11.416 12.547 1.00 96.94 175 GLU A O 1
ATOM 1435 N N . ALA A 1 176 ? -6.924 -9.678 13.752 1.00 97.69 176 ALA A N 1
ATOM 1436 C CA . ALA A 1 176 ? -8.337 -10.031 13.615 1.00 97.69 176 ALA A CA 1
ATOM 1437 C C . ALA A 1 176 ? -8.884 -9.816 12.189 1.00 97.69 176 ALA A C 1
ATOM 1439 O O . ALA A 1 176 ? -9.796 -10.528 11.772 1.00 97.69 176 ALA A O 1
ATOM 1440 N N . TYR A 1 177 ? -8.363 -8.830 11.451 1.00 97.94 177 TYR A N 1
ATOM 1441 C CA . TYR A 1 177 ? -8.755 -8.543 10.062 1.00 97.94 177 TYR A CA 1
ATOM 1442 C C . TYR A 1 177 ? -7.846 -9.216 9.025 1.00 97.94 177 TYR A C 1
ATOM 1444 O O . TYR A 1 177 ? -8.279 -9.460 7.899 1.00 97.94 177 TYR A O 1
ATOM 1452 N N . PHE A 1 178 ? -6.612 -9.523 9.414 1.00 98.00 178 PHE A N 1
ATOM 1453 C CA . PHE A 1 178 ? -5.548 -10.108 8.612 1.00 98.00 178 PHE A CA 1
ATOM 1454 C C . PHE A 1 178 ? -4.888 -11.244 9.411 1.00 98.00 178 PHE A C 1
ATOM 1456 O O . PHE A 1 178 ? -3.840 -11.037 10.023 1.00 98.00 178 PHE A O 1
ATOM 1463 N N . PRO A 1 179 ? -5.484 -12.451 9.433 1.00 97.19 179 PRO A N 1
ATOM 1464 C CA . PRO A 1 179 ? -5.018 -13.544 10.295 1.00 97.19 179 PRO A CA 1
ATOM 1465 C C . PRO A 1 179 ? -3.633 -14.099 9.940 1.00 97.19 179 PRO A C 1
ATOM 1467 O O . PRO A 1 179 ? -3.033 -14.809 10.740 1.00 97.19 179 PRO A O 1
ATOM 1470 N N . THR A 1 180 ? -3.132 -13.812 8.737 1.00 97.00 180 THR A N 1
ATOM 1471 C CA . THR A 1 180 ? -1.832 -14.277 8.237 1.00 97.00 180 THR A CA 1
ATOM 1472 C C . THR A 1 180 ? -1.121 -13.160 7.462 1.00 97.00 180 THR A C 1
ATOM 1474 O O . THR A 1 180 ? -1.795 -12.238 6.984 1.00 97.00 180 THR A O 1
ATOM 1477 N N . PRO A 1 181 ? 0.210 -13.249 7.259 1.00 95.94 181 PRO A N 1
ATOM 1478 C CA . PRO A 1 181 ? 0.940 -12.318 6.397 1.00 95.94 181 PRO A CA 1
ATOM 1479 C C . PRO A 1 181 ? 0.337 -12.208 4.993 1.00 95.94 181 PRO A C 1
ATOM 1481 O O . PRO A 1 181 ? 0.043 -11.108 4.529 1.00 95.94 181 PRO A O 1
ATOM 1484 N N . ALA A 1 182 ? 0.032 -13.344 4.359 1.00 95.50 182 ALA A N 1
ATOM 1485 C CA . ALA A 1 182 ? -0.611 -13.366 3.047 1.00 95.50 182 ALA A CA 1
ATOM 1486 C C . ALA A 1 182 ? -1.965 -12.633 3.046 1.00 95.50 182 ALA A C 1
ATOM 1488 O O . ALA A 1 182 ? -2.234 -11.846 2.141 1.00 95.50 182 ALA A O 1
ATOM 1489 N N . ALA A 1 183 ? -2.790 -12.807 4.089 1.00 97.56 183 ALA A N 1
ATOM 1490 C CA . ALA A 1 183 ? -4.064 -12.096 4.196 1.00 97.56 183 ALA A CA 1
ATOM 1491 C C . ALA A 1 183 ? -3.880 -10.568 4.219 1.00 97.56 183 ALA A C 1
ATOM 1493 O O . ALA A 1 183 ? -4.696 -9.854 3.633 1.00 97.56 183 ALA A O 1
ATOM 1494 N N . LEU A 1 184 ? -2.815 -10.066 4.857 1.00 97.38 184 LEU A N 1
ATOM 1495 C CA . LEU A 1 184 ? -2.467 -8.644 4.832 1.00 97.38 184 LEU A CA 1
ATOM 1496 C C . LEU A 1 184 ? -2.019 -8.207 3.437 1.00 97.38 184 LEU A C 1
ATOM 1498 O O . LEU A 1 184 ? -2.676 -7.362 2.833 1.00 97.38 184 LEU A O 1
ATOM 1502 N N . CYS A 1 185 ? -0.925 -8.774 2.932 1.00 95.19 185 CYS A N 1
ATOM 1503 C CA . CYS A 1 185 ? -0.252 -8.271 1.734 1.00 95.19 185 CYS A CA 1
ATOM 1504 C C . CYS A 1 185 ? -1.125 -8.402 0.479 1.00 95.19 185 CYS A C 1
ATOM 1506 O O . CYS A 1 185 ? -1.162 -7.494 -0.351 1.00 95.19 185 CYS A O 1
ATOM 1508 N N . GLU A 1 186 ? -1.889 -9.491 0.363 1.00 96.50 186 GLU A N 1
ATOM 1509 C CA . GLU A 1 186 ? -2.798 -9.698 -0.767 1.00 96.50 186 GLU A CA 1
ATOM 1510 C C . GLU A 1 186 ? -4.119 -8.937 -0.596 1.00 96.50 186 GLU A C 1
ATOM 1512 O O . GLU A 1 186 ? -4.682 -8.428 -1.567 1.00 96.50 186 GLU A O 1
ATOM 1517 N N . GLY A 1 187 ? -4.633 -8.844 0.634 1.00 96.88 187 GLY A N 1
ATOM 1518 C CA . GLY A 1 187 ? -5.975 -8.326 0.903 1.00 96.88 187 GLY A CA 1
ATOM 1519 C C . GLY A 1 187 ? -6.057 -6.805 1.003 1.00 96.88 187 GLY A C 1
ATOM 1520 O O . GLY A 1 187 ? -6.991 -6.197 0.466 1.00 96.88 187 GLY A O 1
ATOM 1521 N N . ILE A 1 188 ? -5.084 -6.170 1.666 1.00 97.50 188 ILE A N 1
ATOM 1522 C CA . ILE A 1 188 ? -5.199 -4.766 2.081 1.00 97.50 188 ILE A CA 1
ATOM 1523 C C . ILE A 1 188 ? -5.385 -3.822 0.892 1.00 97.50 188 ILE A C 1
ATOM 1525 O O . ILE A 1 188 ? -6.272 -2.964 0.913 1.00 97.50 188 ILE A O 1
ATOM 1529 N N . TRP A 1 189 ? -4.639 -4.058 -0.187 1.00 96.06 189 TRP A N 1
ATOM 1530 C CA . TRP A 1 189 ? -4.707 -3.292 -1.428 1.00 96.06 189 TRP A CA 1
ATOM 1531 C C . TRP A 1 189 ? -5.399 -4.037 -2.562 1.00 96.06 189 TRP A C 1
ATOM 1533 O O . TRP A 1 189 ? -5.147 -3.740 -3.725 1.00 96.06 189 TRP A O 1
ATOM 1543 N N . ASP A 1 190 ? -6.314 -4.957 -2.254 1.00 95.06 190 ASP A N 1
ATOM 1544 C CA . ASP A 1 190 ? -7.168 -5.596 -3.260 1.00 95.06 190 ASP A CA 1
ATOM 1545 C C . ASP A 1 190 ? -6.356 -6.267 -4.380 1.00 95.06 190 ASP A C 1
ATOM 1547 O O . ASP A 1 190 ? -6.462 -5.887 -5.548 1.00 95.06 190 ASP A O 1
ATOM 1551 N N . HIS A 1 191 ? -5.506 -7.218 -3.992 1.00 95.19 191 HIS A N 1
ATOM 1552 C CA . HIS A 1 191 ? -4.665 -8.036 -4.868 1.00 95.19 191 HIS A CA 1
ATOM 1553 C C . HIS A 1 191 ? -3.602 -7.273 -5.670 1.00 95.19 191 HIS A C 1
ATOM 1555 O O . HIS A 1 191 ? -3.106 -7.773 -6.680 1.00 95.19 191 HIS A O 1
ATOM 1561 N N . SER A 1 192 ? -3.192 -6.081 -5.216 1.00 93.94 192 SER A N 1
ATOM 1562 C CA . SER A 1 192 ? -1.983 -5.428 -5.747 1.00 93.94 192 SER A CA 1
ATOM 1563 C C . SER A 1 192 ? -0.749 -6.328 -5.619 1.00 93.94 192 SER A C 1
ATOM 1565 O O . SER A 1 192 ? 0.046 -6.404 -6.555 1.00 93.94 192 SER A O 1
ATOM 1567 N N . TYR A 1 193 ? -0.635 -7.053 -4.503 1.00 93.25 193 TYR A N 1
ATOM 1568 C CA . TYR A 1 193 ? 0.431 -8.020 -4.258 1.00 93.25 193 TYR A CA 1
ATOM 1569 C C . TYR A 1 193 ? -0.098 -9.448 -4.211 1.00 93.25 193 TYR A C 1
ATOM 1571 O O . TYR A 1 193 ? -1.277 -9.696 -3.949 1.00 93.25 193 TYR A O 1
ATOM 1579 N N . LYS A 1 194 ? 0.817 -10.377 -4.457 1.00 90.56 194 LYS A N 1
ATOM 1580 C CA . LYS A 1 194 ? 0.686 -11.806 -4.207 1.00 90.56 194 LYS A CA 1
ATOM 1581 C C . LYS A 1 194 ? 1.813 -12.204 -3.259 1.00 90.56 194 LYS A C 1
ATOM 1583 O O . LYS A 1 194 ? 2.955 -11.825 -3.507 1.00 90.56 194 LYS A O 1
ATOM 1588 N N . PHE A 1 195 ? 1.506 -12.920 -2.184 1.00 84.75 195 PHE A N 1
ATOM 1589 C CA . PHE A 1 195 ? 2.531 -13.420 -1.276 1.00 84.75 195 PHE A CA 1
ATOM 1590 C C . PHE A 1 195 ? 3.331 -14.518 -1.979 1.00 84.75 195 PHE A C 1
ATOM 1592 O O . PHE A 1 195 ? 2.752 -15.498 -2.457 1.00 84.75 195 PHE A O 1
ATOM 1599 N N . ASP A 1 196 ? 4.648 -14.342 -2.060 1.00 78.44 196 ASP A N 1
ATOM 1600 C CA . ASP A 1 196 ? 5.547 -15.342 -2.622 1.00 78.44 196 ASP A CA 1
ATOM 1601 C C . ASP A 1 196 ? 6.370 -15.988 -1.496 1.00 78.44 196 ASP A C 1
ATOM 1603 O O . ASP A 1 196 ? 7.138 -15.291 -0.831 1.00 78.44 196 ASP A O 1
ATOM 1607 N N . PRO A 1 197 ? 6.215 -17.301 -1.234 1.00 67.81 197 PRO A N 1
ATOM 1608 C CA . PRO A 1 197 ? 6.999 -17.993 -0.216 1.00 67.81 197 PRO A CA 1
ATOM 1609 C C . PRO A 1 197 ? 8.474 -18.192 -0.610 1.00 67.81 197 PRO A C 1
ATOM 1611 O O . PRO A 1 197 ? 9.247 -18.663 0.228 1.00 67.81 197 PRO A O 1
ATOM 1614 N N . ALA A 1 198 ? 8.859 -17.891 -1.857 1.00 64.00 198 ALA A N 1
ATOM 1615 C CA . ALA A 1 198 ? 10.237 -17.973 -2.329 1.00 64.00 198 ALA A CA 1
ATOM 1616 C C . ALA A 1 198 ? 11.142 -16.906 -1.680 1.00 64.00 198 ALA A C 1
ATOM 1618 O O . ALA A 1 198 ? 10.721 -15.775 -1.435 1.00 64.00 198 ALA A O 1
ATOM 1619 N N . GLN A 1 199 ? 12.406 -17.265 -1.427 1.00 53.50 199 GLN A N 1
ATOM 1620 C CA . GLN A 1 199 ? 13.436 -16.352 -0.912 1.00 53.50 199 GLN A CA 1
ATOM 1621 C C . GLN A 1 199 ? 14.292 -15.827 -2.070 1.00 53.50 199 GLN A C 1
ATOM 1623 O O . GLN A 1 199 ? 14.824 -16.625 -2.842 1.00 53.50 199 GLN A O 1
ATOM 1628 N N . GLY A 1 200 ? 14.486 -14.509 -2.197 1.00 53.25 200 GLY A N 1
ATOM 1629 C CA . GLY A 1 200 ? 15.358 -13.996 -3.259 1.00 53.25 200 GLY A CA 1
ATOM 1630 C C . GLY A 1 200 ? 15.482 -12.478 -3.386 1.00 53.25 200 GLY A C 1
ATOM 1631 O O . GLY A 1 200 ? 14.556 -11.725 -3.121 1.00 53.25 200 GLY A O 1
ATOM 1632 N N . ASN A 1 201 ? 16.663 -12.045 -3.834 1.00 47.78 201 ASN A N 1
ATOM 1633 C CA . ASN A 1 201 ? 17.066 -10.650 -4.030 1.00 47.78 201 ASN A CA 1
ATOM 1634 C C . ASN A 1 201 ? 16.400 -10.026 -5.279 1.00 47.78 201 ASN A C 1
ATOM 1636 O O . ASN A 1 201 ? 16.573 -10.558 -6.379 1.00 47.78 201 ASN A O 1
ATOM 1640 N N . PRO A 1 202 ? 15.726 -8.868 -5.175 1.00 55.69 202 PRO A N 1
ATOM 1641 C CA . PRO A 1 202 ? 15.072 -8.215 -6.291 1.00 55.69 202 PRO A CA 1
ATOM 1642 C C . PRO A 1 202 ? 15.870 -7.049 -6.827 1.00 55.69 202 PRO A C 1
ATOM 1644 O O . PRO A 1 202 ? 15.882 -5.956 -6.264 1.00 55.69 202 PRO A O 1
ATOM 1647 N N . ASN A 1 203 ? 16.424 -7.240 -8.012 1.00 65.50 203 ASN A N 1
ATOM 1648 C CA . ASN A 1 203 ? 16.767 -6.132 -8.889 1.00 65.50 203 ASN A CA 1
ATOM 1649 C C . ASN A 1 203 ? 16.136 -6.359 -10.265 1.00 65.50 203 ASN A C 1
ATOM 1651 O O . ASN A 1 203 ? 15.257 -7.207 -10.429 1.00 65.50 203 ASN A O 1
ATOM 1655 N N . GLU A 1 204 ? 16.573 -5.593 -11.268 1.00 60.03 204 GLU A N 1
ATOM 1656 C CA . GLU A 1 204 ? 16.150 -5.718 -12.670 1.00 60.03 204 GLU A CA 1
ATOM 1657 C C . GLU A 1 204 ? 16.071 -7.167 -13.175 1.00 60.03 204 GLU A C 1
ATOM 1659 O O . GLU A 1 204 ? 15.272 -7.446 -14.060 1.00 60.03 204 GLU A O 1
ATOM 1664 N N . GLU A 1 205 ? 16.855 -8.089 -12.618 1.00 66.88 205 GLU A N 1
ATOM 1665 C CA . GLU A 1 205 ? 16.852 -9.516 -12.956 1.00 66.88 205 GLU A CA 1
ATOM 1666 C C . GLU A 1 205 ? 15.507 -10.204 -12.711 1.00 66.88 205 GLU A C 1
ATOM 1668 O O . GLU A 1 205 ? 15.070 -10.987 -13.549 1.00 66.88 205 GLU A O 1
ATOM 1673 N N . VAL A 1 206 ? 14.796 -9.851 -11.640 1.00 70.19 206 VAL A N 1
ATOM 1674 C CA . VAL A 1 206 ? 13.456 -10.388 -11.345 1.00 70.19 206 VAL A CA 1
ATOM 1675 C C . VAL A 1 206 ? 12.461 -9.916 -12.387 1.00 70.19 206 VAL A C 1
ATOM 1677 O O . VAL A 1 206 ? 11.690 -10.691 -12.946 1.00 70.19 206 VAL A O 1
ATOM 1680 N N . VAL A 1 207 ? 12.526 -8.629 -12.714 1.00 68.25 207 VAL A N 1
ATOM 1681 C CA . VAL A 1 207 ? 11.671 -8.038 -13.740 1.00 68.25 207 VAL A CA 1
ATOM 1682 C C . VAL A 1 207 ? 11.999 -8.629 -15.110 1.00 68.2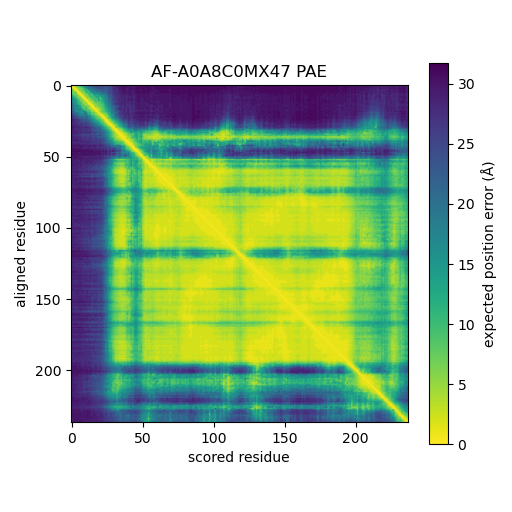5 207 VAL A C 1
ATOM 1684 O O . VAL A 1 207 ? 11.083 -8.955 -15.857 1.00 68.25 207 VAL A O 1
ATOM 1687 N N . ARG A 1 208 ? 13.283 -8.837 -15.433 1.00 67.31 208 ARG A N 1
ATOM 1688 C CA . ARG A 1 208 ? 13.729 -9.513 -16.664 1.00 67.31 208 ARG A CA 1
ATOM 1689 C C . ARG A 1 208 ? 13.216 -10.950 -16.726 1.00 67.31 208 ARG A C 1
ATOM 1691 O O . ARG A 1 208 ? 12.747 -11.360 -17.785 1.00 67.31 208 ARG A O 1
ATOM 1698 N N . PHE A 1 209 ? 13.264 -11.682 -15.614 1.00 70.81 209 PHE A N 1
ATOM 1699 C CA . PHE A 1 209 ? 12.743 -13.043 -15.507 1.00 70.81 209 PHE A CA 1
ATOM 1700 C C . PHE A 1 209 ? 11.239 -13.083 -15.804 1.00 70.81 209 PHE A C 1
ATOM 1702 O O . PHE A 1 209 ? 10.817 -13.778 -16.729 1.00 70.81 209 PHE A O 1
ATOM 1709 N N . TYR A 1 210 ? 10.433 -12.274 -15.110 1.00 71.06 210 TYR A N 1
ATOM 1710 C CA . TYR A 1 210 ? 8.981 -12.258 -15.324 1.00 71.06 210 TYR A CA 1
ATOM 1711 C C . TYR A 1 210 ? 8.567 -11.668 -16.673 1.00 71.06 210 TYR A C 1
ATOM 1713 O O . TYR A 1 210 ? 7.617 -12.161 -17.281 1.00 71.06 210 TYR A O 1
ATOM 1721 N N . ALA A 1 211 ? 9.277 -10.657 -17.182 1.00 68.50 211 ALA A N 1
ATOM 1722 C CA . ALA A 1 211 ? 9.048 -10.135 -18.528 1.00 68.50 211 ALA A CA 1
ATOM 1723 C C . ALA A 1 211 ? 9.325 -11.211 -19.592 1.00 68.50 211 ALA A C 1
ATOM 1725 O O . ALA A 1 211 ? 8.544 -11.366 -20.531 1.00 68.50 211 ALA A O 1
ATOM 1726 N N . GLY A 1 212 ? 10.398 -11.993 -19.427 1.00 69.38 212 GLY A N 1
ATOM 1727 C CA . GLY A 1 212 ? 10.703 -13.141 -20.283 1.00 69.38 212 GLY A CA 1
ATOM 1728 C C . GLY A 1 212 ? 9.641 -14.241 -20.207 1.00 69.38 212 GLY A C 1
ATOM 1729 O O . GLY A 1 212 ? 9.181 -14.722 -21.241 1.00 69.38 212 GLY A O 1
ATOM 1730 N N . ALA A 1 213 ? 9.197 -14.603 -19.002 1.00 67.12 213 ALA A N 1
ATOM 1731 C CA . ALA A 1 213 ? 8.211 -15.664 -18.808 1.00 67.12 213 ALA A CA 1
ATOM 1732 C C . ALA A 1 213 ? 6.828 -15.291 -19.383 1.00 67.12 213 ALA A C 1
ATOM 1734 O O . ALA A 1 213 ? 6.231 -16.070 -20.132 1.00 67.12 213 ALA A O 1
ATOM 1735 N N . ARG A 1 214 ? 6.365 -14.052 -19.152 1.00 67.50 214 ARG A N 1
ATOM 1736 C CA . ARG A 1 214 ? 5.104 -13.537 -19.715 1.00 67.50 214 ARG A CA 1
ATOM 1737 C C . ARG A 1 214 ? 5.100 -13.569 -21.249 1.00 67.50 214 ARG A C 1
ATOM 1739 O O . ARG A 1 214 ? 4.079 -13.920 -21.835 1.00 67.50 214 ARG A O 1
ATOM 1746 N N . ASN A 1 215 ? 6.232 -13.287 -21.899 1.00 65.31 215 ASN A N 1
ATOM 1747 C CA . ASN A 1 215 ? 6.365 -13.412 -23.358 1.00 65.31 215 ASN A CA 1
ATOM 1748 C C . ASN A 1 215 ? 6.242 -14.852 -23.856 1.00 65.31 215 ASN A C 1
ATOM 1750 O O . ASN A 1 215 ? 5.694 -15.085 -24.929 1.00 65.31 215 ASN A O 1
ATOM 1754 N N . ALA A 1 216 ? 6.756 -15.812 -23.090 1.00 62.59 216 ALA A N 1
ATOM 1755 C CA . ALA A 1 216 ? 6.631 -17.229 -23.406 1.00 62.59 216 ALA A CA 1
ATOM 1756 C C . ALA A 1 216 ? 5.205 -17.768 -23.166 1.00 62.59 216 ALA A C 1
ATOM 1758 O O . ALA A 1 216 ? 4.954 -18.945 -23.408 1.00 62.59 216 ALA A O 1
ATOM 1759 N N . GLY A 1 217 ? 4.272 -16.934 -22.681 1.00 59.31 217 GLY A N 1
ATOM 1760 C CA . GLY A 1 217 ? 2.934 -17.360 -22.266 1.00 59.31 217 GLY A CA 1
ATOM 1761 C C . GLY A 1 217 ? 2.943 -18.195 -20.983 1.00 59.31 217 GLY A C 1
ATOM 1762 O O . GLY A 1 217 ? 1.954 -18.855 -20.674 1.00 59.31 217 GLY A O 1
ATOM 1763 N N . VAL A 1 218 ? 4.049 -18.175 -20.234 1.00 62.22 218 VAL A N 1
ATOM 1764 C CA . VAL A 1 218 ? 4.246 -18.970 -19.022 1.00 62.22 218 VAL A CA 1
ATOM 1765 C C . VAL A 1 218 ? 4.305 -18.018 -17.834 1.00 62.22 218 VAL A C 1
ATOM 1767 O O . VAL A 1 218 ? 5.241 -17.239 -17.701 1.00 62.22 218 VAL A O 1
ATOM 1770 N N . MET A 1 219 ? 3.313 -18.069 -16.946 1.00 57.66 219 MET A N 1
ATOM 1771 C CA . MET A 1 219 ? 3.432 -17.432 -15.632 1.00 57.66 219 MET A CA 1
ATOM 1772 C C . MET A 1 219 ? 4.033 -18.454 -14.668 1.00 57.66 219 MET A C 1
ATOM 1774 O O . MET A 1 219 ? 3.351 -19.429 -14.342 1.00 57.66 219 MET A O 1
ATOM 1778 N N . PRO A 1 220 ? 5.286 -18.281 -14.224 1.00 55.62 220 PRO A N 1
ATOM 1779 C CA . PRO A 1 220 ? 5.911 -19.257 -13.355 1.00 55.62 220 PRO A CA 1
ATOM 1780 C C . PRO A 1 220 ? 5.216 -19.223 -11.984 1.00 55.62 220 PRO A C 1
ATOM 1782 O O . PRO A 1 220 ? 4.892 -18.156 -11.459 1.00 55.62 220 PRO A O 1
ATOM 1785 N N . GLN A 1 221 ? 4.952 -20.398 -11.413 1.00 49.38 221 GLN A N 1
ATOM 1786 C CA . GLN A 1 221 ? 4.336 -20.578 -10.096 1.00 49.38 221 GLN A CA 1
ATOM 1787 C C . GLN A 1 221 ? 5.249 -21.463 -9.243 1.00 49.38 221 GLN A C 1
ATOM 1789 O O . GLN A 1 221 ? 5.579 -22.562 -9.677 1.00 49.38 221 GLN A O 1
ATOM 1794 N N . GLY A 1 222 ? 5.605 -21.027 -8.031 1.00 48.19 222 GLY A N 1
ATOM 1795 C CA . GLY A 1 222 ? 6.286 -21.880 -7.053 1.00 48.19 222 GLY A CA 1
ATOM 1796 C C . GLY A 1 222 ? 7.561 -21.289 -6.449 1.00 48.19 222 GLY A C 1
ATOM 1797 O O . GLY A 1 222 ? 8.056 -20.254 -6.878 1.00 48.19 222 GLY A O 1
ATOM 1798 N N . ILE A 1 223 ? 8.057 -22.004 -5.437 1.00 40.91 223 ILE A N 1
ATOM 1799 C CA . ILE A 1 223 ? 9.066 -21.636 -4.423 1.00 40.91 223 ILE A CA 1
ATOM 1800 C C . ILE A 1 223 ? 10.464 -21.300 -4.997 1.00 40.91 223 ILE A C 1
ATOM 1802 O O . ILE A 1 223 ? 11.327 -20.824 -4.267 1.00 40.91 223 ILE A O 1
ATOM 1806 N N . GLU A 1 224 ? 10.687 -21.483 -6.300 1.00 51.69 224 GLU A N 1
ATOM 1807 C CA . GLU A 1 224 ? 11.963 -21.191 -6.978 1.00 51.69 224 GLU A CA 1
ATOM 1808 C C . GLU A 1 224 ? 11.953 -19.884 -7.791 1.00 51.69 224 GLU A C 1
ATOM 1810 O O . GLU A 1 224 ? 12.910 -19.586 -8.507 1.00 51.69 224 GLU A O 1
ATOM 1815 N N . ASN A 1 225 ? 10.888 -19.084 -7.699 1.00 57.91 225 ASN A N 1
ATOM 1816 C CA . ASN A 1 225 ? 10.816 -17.824 -8.427 1.00 57.91 225 ASN A CA 1
ATOM 1817 C C . ASN A 1 225 ? 11.468 -16.666 -7.664 1.00 57.91 225 ASN A C 1
ATOM 1819 O O . ASN A 1 225 ? 11.314 -16.551 -6.451 1.00 57.91 225 ASN A O 1
ATOM 1823 N N . PRO A 1 226 ? 12.119 -15.726 -8.367 1.00 59.09 226 PRO A N 1
ATOM 1824 C CA . PRO A 1 226 ? 12.508 -14.477 -7.742 1.00 59.09 226 PRO A CA 1
ATOM 1825 C C . PRO A 1 226 ? 11.262 -13.665 -7.341 1.00 59.09 226 PRO A C 1
ATOM 1827 O O . PRO A 1 226 ? 10.271 -13.644 -8.069 1.00 59.09 226 PRO A O 1
ATOM 1830 N N . CYS A 1 227 ? 11.307 -12.965 -6.212 1.00 60.88 227 CYS A N 1
ATOM 1831 C CA . CYS A 1 227 ? 10.241 -12.083 -5.723 1.00 60.88 227 CYS A CA 1
ATOM 1832 C C . CYS A 1 227 ? 10.661 -10.610 -5.843 1.00 60.88 227 CYS A C 1
ATOM 1834 O O . CYS A 1 227 ? 11.819 -10.327 -6.119 1.00 60.88 227 CYS A O 1
ATOM 1836 N N . VAL A 1 228 ? 9.733 -9.666 -5.671 1.00 62.06 228 VAL A N 1
ATOM 1837 C CA . VAL A 1 228 ? 9.928 -8.207 -5.697 1.00 62.06 228 VAL A CA 1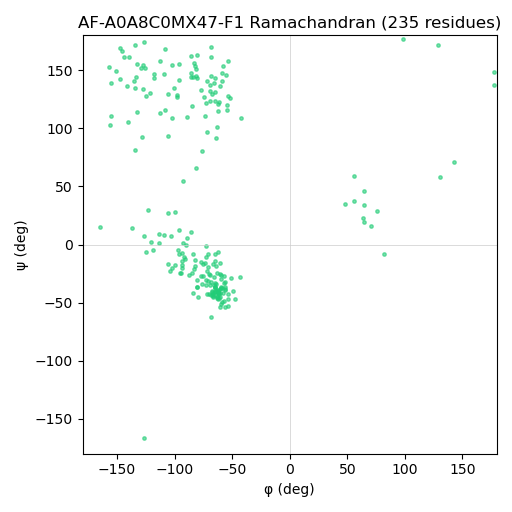
ATOM 1838 C C . VAL A 1 228 ? 9.850 -7.646 -4.271 1.00 62.06 228 VAL A C 1
ATOM 1840 O O . VAL A 1 228 ? 8.762 -7.332 -3.813 1.00 62.06 228 VAL A O 1
ATOM 1843 N N . SER A 1 229 ? 10.977 -7.502 -3.565 1.00 57.84 229 SER A N 1
ATOM 1844 C CA . SER A 1 229 ? 11.279 -6.431 -2.581 1.00 57.84 229 SER A CA 1
ATOM 1845 C C . SER A 1 229 ? 12.652 -6.565 -1.874 1.00 57.84 229 SER A C 1
ATOM 1847 O O . SER A 1 229 ? 13.082 -7.642 -1.489 1.00 57.84 229 SER A O 1
ATOM 1849 N N . CYS A 1 230 ? 13.361 -5.435 -1.742 1.00 46.84 230 CYS A N 1
ATOM 1850 C CA . CYS A 1 230 ? 14.511 -5.244 -0.840 1.00 46.84 230 CYS A CA 1
ATOM 1851 C C . CYS A 1 230 ? 14.419 -3.881 -0.121 1.00 46.84 230 CYS A C 1
ATOM 1853 O O . CYS A 1 230 ? 15.403 -3.379 0.418 1.00 46.84 230 CYS A O 1
ATOM 1855 N N . VAL A 1 231 ? 13.261 -3.211 -0.157 1.00 48.72 231 VAL A N 1
ATOM 1856 C CA . VAL A 1 231 ? 13.160 -1.802 0.262 1.00 48.72 231 VAL A CA 1
ATOM 1857 C C . VAL A 1 231 ? 12.610 -1.642 1.684 1.00 48.72 231 VAL A C 1
ATOM 1859 O O . VAL A 1 231 ? 12.871 -0.615 2.321 1.00 48.72 231 VAL A O 1
ATOM 1862 N N . LEU A 1 232 ? 11.963 -2.665 2.256 1.00 48.06 232 LEU A N 1
ATOM 1863 C CA . LEU A 1 232 ? 11.426 -2.546 3.616 1.00 48.06 232 LEU A CA 1
ATOM 1864 C C . LEU A 1 232 ? 12.537 -2.516 4.694 1.00 48.06 232 LEU A C 1
ATOM 1866 O O . LEU A 1 232 ? 12.326 -1.949 5.765 1.00 48.06 232 LEU A O 1
ATOM 1870 N N . GLN A 1 233 ? 13.762 -2.972 4.389 1.00 39.22 233 GLN A N 1
ATOM 1871 C CA . GLN A 1 233 ? 14.908 -2.922 5.320 1.00 39.22 233 GLN A CA 1
ATOM 1872 C C . GLN A 1 233 ? 15.939 -1.805 5.050 1.00 39.22 233 GLN A C 1
ATOM 1874 O O . GLN A 1 233 ? 16.680 -1.439 5.954 1.00 39.22 233 GLN A O 1
ATOM 1879 N N . ILE A 1 234 ? 16.007 -1.231 3.840 1.00 38.12 234 ILE A N 1
ATOM 1880 C CA . ILE A 1 234 ? 17.124 -0.338 3.438 1.00 38.12 234 ILE A CA 1
ATOM 1881 C C . ILE A 1 234 ? 16.824 1.157 3.679 1.00 38.12 234 ILE A C 1
ATOM 1883 O O . ILE A 1 234 ? 17.724 1.996 3.653 1.00 38.12 234 ILE A O 1
ATOM 1887 N N . MET A 1 235 ? 15.566 1.531 3.926 1.00 37.06 235 MET A N 1
ATOM 1888 C CA . MET A 1 235 ? 15.174 2.947 3.996 1.00 37.06 235 MET A CA 1
ATOM 1889 C C . MET A 1 235 ? 15.390 3.639 5.345 1.00 37.06 235 MET A C 1
ATOM 1891 O O . MET A 1 235 ? 15.239 4.861 5.396 1.00 37.06 235 MET A O 1
ATOM 1895 N N . TRP A 1 236 ? 15.744 2.918 6.411 1.00 35.72 236 TRP A N 1
ATOM 1896 C CA . TRP A 1 236 ? 15.984 3.531 7.718 1.00 35.72 236 TRP A CA 1
ATOM 1897 C C . TRP A 1 236 ? 16.936 2.663 8.566 1.00 35.72 236 TRP A C 1
ATOM 1899 O O . TRP A 1 236 ? 16.527 1.562 8.936 1.00 35.72 236 TRP A O 1
ATOM 1909 N N . PRO A 1 237 ? 18.189 3.095 8.826 1.00 32.97 237 PRO A N 1
ATOM 1910 C CA . PRO A 1 237 ? 19.040 2.484 9.850 1.00 32.97 237 PRO A CA 1
ATOM 1911 C C . PRO A 1 237 ? 18.523 2.752 11.269 1.00 32.97 237 PRO A C 1
ATOM 1913 O O . PRO A 1 237 ? 17.845 3.786 11.477 1.00 32.97 237 PRO A O 1
#

Radius of gyration: 24.47 Å; Cα contacts (8 Å, |Δi|>4): 398; chains: 1; bounding box: 57×59×86 Å

Mean predicted aligned error: 12.64 Å